Protein 3F62 (pdb70)

Organism: NCBI:txid12643

B-factor: mean 20.6, std 7.2, range [5.12, 72.52]

Radius of gyration: 19.48 Å; Cα contacts (8 Å, |Δi|>4): 624; chains: 2; bounding box: 43×47×54 Å

Structure (mmCIF, N/CA/C/O backbone):
data_3F62
#
_entry.id   3F62
#
_cell.length_a   36.356
_cell.length_b   69.210
_cell.length_c   104.832
_cell.angle_alpha   90.00
_cell.angle_beta   90.00
_cell.angle_gamma   90.00
#
_symmetry.space_group_name_H-M   'P 21 21 21'
#
loop_
_entity.id
_entity.type
_entity.pdbx_description
1 polymer 'Interleukin 18 binding protein'
2 polymer Interleukin-18
3 water water
#
loop_
_atom_site.group_PDB
_atom_site.id
_atom_site.type_symbol
_atom_site.label_atom_id
_atom_site.label_alt_id
_atom_site.label_comp_id
_atom_site.label_asym_id
_atom_site.label_entity_id
_atom_site.label_seq_id
_atom_site.pdbx_PDB_ins_code
_atom_site.Cartn_x
_atom_site.Cartn_y
_atom_site.Cartn_z
_atom_site.occupancy
_atom_site.B_iso_or_equiv
_atom_site.auth_seq_id
_atom_site.auth_comp_id
_atom_site.auth_asym_id
_atom_site.auth_atom_id
_atom_site.pdbx_PDB_model_num
ATOM 1 N N . GLY A 1 1 ? 14.985 28.304 -11.163 1.00 24.60 18 GLY A N 1
ATOM 2 C CA . GLY A 1 1 ? 14.147 29.447 -11.634 1.00 23.23 18 GLY A CA 1
ATOM 3 C C . GLY A 1 1 ? 12.922 28.943 -12.372 1.00 22.73 18 GLY A C 1
ATOM 4 O O . GLY A 1 1 ? 12.193 29.735 -12.966 1.00 22.58 18 GLY A O 1
ATOM 5 N N . ALA A 1 2 ? 12.708 27.625 -12.349 1.00 21.71 19 ALA A N 1
ATOM 6 C CA . ALA A 1 2 ? 11.540 27.021 -12.999 1.00 21.46 19 ALA A CA 1
ATOM 7 C C . ALA A 1 2 ? 10.281 27.461 -12.281 1.00 21.22 19 ALA A C 1
ATOM 8 O O . ALA A 1 2 ? 10.174 27.286 -11.074 1.00 20.52 19 ALA A O 1
ATOM 10 N N . MET A 1 3 ? 9.321 28.013 -13.024 1.00 21.24 20 MET A N 1
ATOM 11 C CA . MET A 1 3 ? 8.102 28.540 -12.410 1.00 21.69 20 MET A CA 1
ATOM 12 C C . MET A 1 3 ? 6.971 27.507 -12.328 1.00 19.98 20 MET A C 1
ATOM 13 O O . MET A 1 3 ? 5.896 27.670 -12.908 1.00 19.64 20 MET A O 1
ATOM 18 N N . VAL A 1 4 ? 7.245 26.440 -11.585 1.00 18.13 21 VAL A N 1
ATOM 19 C CA . VAL A 1 4 ? 6.377 25.264 -11.503 1.00 17.40 21 VAL A CA 1
ATOM 20 C C . VAL A 1 4 ? 6.424 24.816 -10.054 1.00 16.76 21 VAL A C 1
ATOM 21 O O . VAL A 1 4 ? 7.321 25.201 -9.308 1.00 15.61 21 VAL A O 1
ATOM 25 N N . GLU A 1 5 ? 5.449 24.013 -9.660 1.00 16.96 22 GLU A N 1
ATOM 26 C CA . GLU A 1 5 ? 5.417 23.431 -8.335 1.00 17.56 22 GLU A CA 1
ATOM 27 C C . GLU A 1 5 ? 6.594 22.482 -8.139 1.00 17.09 22 GLU A C 1
ATOM 28 O O . GLU A 1 5 ? 7.137 21.949 -9.113 1.00 18.13 22 GLU A O 1
ATOM 34 N N . THR A 1 6 ? 6.968 22.254 -6.883 1.00 16.28 23 THR A N 1
ATOM 35 C CA . THR A 1 6 ? 7.955 21.222 -6.522 1.00 17.34 23 THR A CA 1
ATOM 36 C C . THR A 1 6 ? 7.190 19.999 -6.027 1.00 16.88 23 THR A C 1
ATOM 37 O O . THR A 1 6 ? 6.388 20.096 -5.088 1.00 16.68 23 THR A O 1
ATOM 41 N N . LYS A 1 7 ? 7.437 18.854 -6.656 1.00 15.75 24 LYS A N 1
ATOM 42 C CA . LYS A 1 7 ? 6.911 17.584 -6.169 1.00 16.93 24 LYS A CA 1
ATOM 43 C C . LYS A 1 7 ? 7.874 16.929 -5.185 1.00 16.40 24 LYS A C 1
ATOM 44 O O . LYS A 1 7 ? 9.058 16.765 -5.477 1.00 15.39 24 LYS A O 1
ATOM 50 N N . CYS A 1 8 ? 7.343 16.581 -4.040 1.00 16.09 25 CYS A N 1
ATOM 51 C CA . CYS A 1 8 ? 8.056 15.776 -3.094 1.00 17.49 25 CYS A CA 1
ATOM 52 C C . CYS A 1 8 ? 7.301 14.490 -2.765 1.00 16.70 25 CYS A C 1
ATOM 53 O O . CYS A 1 8 ? 6.142 14.529 -2.620 1.00 15.63 25 CYS A O 1
ATOM 56 N N . PRO A 1 9 ? 7.995 13.367 -2.668 1.00 16.70 26 PRO A N 1
ATOM 57 C CA . PRO A 1 9 ? 9.443 13.323 -2.709 1.00 16.86 26 PRO A CA 1
ATOM 58 C C . PRO A 1 9 ? 10.110 13.251 -4.077 1.00 17.34 26 PRO A C 1
ATOM 59 O O . PRO A 1 9 ? 11.295 13.431 -4.144 1.00 16.69 26 PRO A O 1
ATOM 63 N N . ASN A 1 10 ? 9.355 12.959 -5.120 1.00 17.03 27 ASN A N 1
ATOM 64 C CA . ASN A 1 10 ? 9.908 12.749 -6.431 1.00 17.96 27 ASN A CA 1
ATOM 65 C C . ASN A 1 10 ? 11.033 11.707 -6.424 1.00 18.32 27 ASN A C 1
ATOM 66 O O . ASN A 1 10 ? 12.055 11.945 -6.950 1.00 19.08 27 ASN A O 1
ATOM 71 N N . LEU A 1 11 ? 10.809 10.579 -5.777 1.00 18.01 28 LEU A N 1
ATOM 72 C CA . LEU A 1 11 ? 11.802 9.562 -5.534 1.00 18.15 28 LEU A CA 1
ATOM 73 C C . LEU A 1 11 ? 12.365 9.049 -6.846 1.00 18.89 28 LEU A C 1
ATOM 74 O O . LEU A 1 11 ? 11.635 8.844 -7.761 1.00 17.37 28 LEU A O 1
ATOM 79 N N . ASP A 1 12 ? 13.670 8.916 -6.929 1.00 18.14 29 ASP A N 1
ATOM 80 C CA . ASP A 1 12 ? 14.325 8.500 -8.163 1.00 18.93 29 ASP A CA 1
ATOM 81 C C . ASP A 1 12 ? 15.429 7.525 -7.749 1.00 17.47 29 ASP A C 1
ATOM 82 O O . ASP A 1 12 ? 16.005 7.678 -6.675 1.00 16.09 29 ASP A O 1
ATOM 87 N N . ILE A 1 13 ? 15.711 6.512 -8.560 1.00 15.70 30 ILE A N 1
ATOM 88 C CA . ILE A 1 13 ? 16.888 5.669 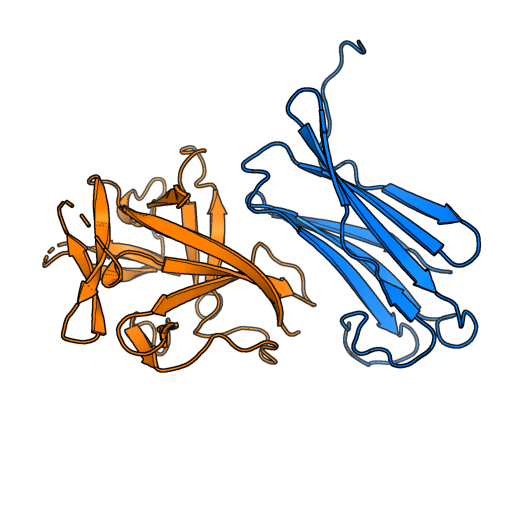-8.299 1.00 15.61 30 ILE A CA 1
ATOM 89 C C . ILE A 1 13 ? 17.739 5.657 -9.553 1.00 15.61 30 ILE A C 1
ATOM 90 O O . ILE A 1 13 ? 17.246 5.317 -10.613 1.00 14.76 30 ILE A O 1
ATOM 95 N N . VAL A 1 14 ? 19.002 6.049 -9.432 1.00 15.20 31 VAL A N 1
ATOM 96 C CA . VAL A 1 14 ? 19.924 6.097 -10.584 1.00 17.18 31 VAL A CA 1
ATOM 97 C C . VAL A 1 14 ? 20.923 4.985 -10.379 1.00 16.92 31 VAL A C 1
ATOM 98 O O . VAL A 1 14 ? 21.291 4.698 -9.261 1.00 17.37 31 VAL A O 1
ATOM 102 N N . THR A 1 15 ? 21.356 4.343 -11.448 1.00 18.56 32 THR A N 1
ATOM 103 C CA . THR A 1 15 ? 22.355 3.286 -11.301 1.00 19.64 32 THR A CA 1
ATOM 104 C C . THR A 1 15 ? 23.720 3.767 -11.780 1.00 20.71 32 THR A C 1
ATOM 105 O O . THR A 1 15 ? 23.818 4.522 -12.758 1.00 20.37 32 THR A O 1
ATOM 109 N N . SER A 1 16 ? 24.776 3.332 -11.097 1.00 20.87 33 SER A N 1
ATOM 110 C CA . SER A 1 16 ? 26.119 3.460 -11.645 1.00 22.06 33 SER A CA 1
ATOM 111 C C . SER A 1 16 ? 26.830 2.132 -11.385 1.00 21.87 33 SER A C 1
ATOM 112 O O . SER A 1 16 ? 26.241 1.223 -10.816 1.00 21.35 33 SER A O 1
ATOM 115 N N . SER A 1 17 ? 28.076 2.004 -11.822 1.00 21.81 34 SER A N 1
ATOM 116 C CA . SER A 1 17 ? 28.787 0.749 -11.661 1.00 21.24 34 SER A CA 1
ATOM 117 C C . SER A 1 17 ? 28.725 0.271 -10.211 1.00 20.99 34 SER A C 1
ATOM 118 O O . SER A 1 17 ? 29.219 0.954 -9.298 1.00 21.20 34 SER A O 1
ATOM 121 N N . GLY A 1 18 ? 28.088 -0.881 -10.012 1.00 19.71 35 GLY A N 1
ATOM 122 C CA . GLY A 1 18 ? 27.968 -1.516 -8.699 1.00 19.90 35 GLY A CA 1
ATOM 123 C C . GLY A 1 18 ? 27.093 -0.803 -7.660 1.00 19.19 35 GLY A C 1
ATOM 124 O O . GLY A 1 18 ? 27.053 -1.235 -6.512 1.00 19.48 35 GLY A O 1
ATOM 125 N N . GLU A 1 19 ? 26.380 0.256 -8.057 1.00 18.28 36 GLU A N 1
ATOM 126 C CA . GLU A 1 19 ? 25.708 1.151 -7.107 1.00 18.40 36 GLU A CA 1
ATOM 127 C C . GLU A 1 19 ? 24.290 1.553 -7.558 1.00 17.24 36 GLU A C 1
ATOM 128 O O . GLU A 1 19 ? 24.032 1.729 -8.762 1.00 17.97 36 GLU A O 1
ATOM 134 N N . PHE A 1 20 ? 23.388 1.674 -6.584 1.00 15.25 37 PHE A N 1
ATOM 135 C CA . PHE A 1 20 ? 22.085 2.322 -6.758 1.00 14.71 37 PHE A CA 1
ATOM 136 C C . PHE A 1 20 ? 22.072 3.618 -5.976 1.00 13.52 37 PHE A C 1
ATOM 137 O O . PHE A 1 20 ? 22.424 3.616 -4.809 1.00 13.54 37 PHE A O 1
ATOM 145 N N . HIS A 1 21 ? 21.696 4.725 -6.622 1.00 13.09 38 HIS A N 1
ATOM 146 C CA . HIS A 1 21 ? 21.661 6.029 -5.957 1.00 13.31 38 HIS A CA 1
ATOM 147 C C . HIS A 1 21 ? 20.208 6.442 -5.797 1.00 13.52 38 HIS A C 1
ATOM 148 O O . HIS A 1 21 ? 19.539 6.716 -6.782 1.00 13.24 38 HIS A O 1
ATOM 155 N N . CYS A 1 22 ? 19.712 6.486 -4.568 1.00 13.89 39 CYS A N 1
ATOM 156 C CA . CYS A 1 22 ? 18.354 6.937 -4.350 1.00 14.15 39 CYS A CA 1
ATOM 157 C C . CYS A 1 22 ? 18.373 8.410 -3.958 1.00 13.87 39 CYS A C 1
ATOM 158 O O . CYS A 1 22 ? 19.246 8.831 -3.203 1.00 13.22 39 CYS A O 1
ATOM 161 N N . SER A 1 23 ? 17.402 9.185 -4.445 1.00 13.24 40 SER A N 1
ATOM 162 C CA . SER A 1 23 ? 17.282 10.584 -4.040 1.00 12.35 40 SER A CA 1
ATOM 163 C C . SER A 1 23 ? 15.808 10.896 -3.872 1.00 12.42 40 SER A C 1
ATOM 164 O O . SER A 1 23 ? 14.984 10.342 -4.580 1.00 12.72 40 SER A O 1
ATOM 167 N N . GLY A 1 24 ? 15.491 11.804 -2.955 1.00 11.10 41 GLY A N 1
ATOM 168 C CA . GLY A 1 24 ? 14.126 12.232 -2.755 1.00 11.20 41 GLY A CA 1
ATOM 169 C C . GLY A 1 24 ? 14.149 13.443 -1.879 1.00 11.21 41 GLY A C 1
ATOM 170 O O . GLY A 1 24 ? 15.129 13.681 -1.167 1.00 12.01 41 GLY A O 1
ATOM 171 N N . CYS A 1 25 ? 13.087 14.236 -1.931 1.00 12.01 42 CYS A N 1
ATOM 172 C CA . CYS A 1 25 ? 13.081 15.469 -1.144 1.00 13.10 42 CYS A CA 1
ATOM 173 C C . CYS A 1 25 ? 11.966 15.507 -0.115 1.00 12.74 42 CYS A C 1
ATOM 174 O O . CYS A 1 25 ? 10.991 14.757 -0.185 1.00 12.43 42 CYS A O 1
ATOM 177 N N . VAL A 1 26 ? 12.160 16.347 0.886 1.00 12.31 43 VAL A N 1
ATOM 178 C CA . VAL A 1 26 ? 11.145 16.566 1.885 1.00 13.68 43 VAL A CA 1
ATOM 179 C C . VAL A 1 26 ? 11.147 18.051 2.230 1.00 13.25 43 VAL A C 1
ATOM 180 O O . VAL A 1 26 ? 12.207 18.665 2.324 1.00 13.45 43 VAL A O 1
ATOM 184 N N . GLU A 1 27 ? 9.966 18.624 2.425 1.00 13.39 44 GLU A N 1
ATOM 185 C CA . GLU A 1 27 ? 9.888 20.031 2.738 1.00 14.21 44 GLU A CA 1
ATOM 186 C C . GLU A 1 27 ? 9.356 20.273 4.132 1.00 13.87 44 GLU A C 1
ATOM 187 O O . GLU A 1 27 ? 9.743 21.237 4.770 1.00 13.70 44 GLU A O 1
ATOM 193 N N . HIS A 1 28 ? 8.466 19.403 4.594 1.00 13.28 45 HIS A N 1
ATOM 194 C CA . HIS A 1 28 ? 7.741 19.653 5.808 1.00 13.71 45 HIS A CA 1
ATOM 195 C C . HIS A 1 28 ? 8.465 18.960 6.953 1.00 13.26 45 HIS A C 1
ATOM 196 O O . HIS A 1 28 ? 8.719 17.762 6.875 1.00 12.37 45 HIS A O 1
ATOM 203 N N . MET A 1 29 ? 8.830 19.731 7.981 1.00 13.33 46 MET A N 1
ATOM 204 C CA . MET A 1 29 ? 9.542 19.212 9.174 1.00 14.69 46 MET A CA 1
ATOM 205 C C . MET A 1 29 ? 10.697 18.290 8.795 1.00 14.40 46 MET A C 1
ATOM 206 O O . MET A 1 29 ? 10.729 17.123 9.216 1.00 13.96 46 MET A O 1
ATOM 211 N N . PRO A 1 30 ? 11.616 18.760 7.974 1.00 14.89 47 PRO A N 1
ATOM 212 C CA . PRO A 1 30 ? 12.635 17.914 7.368 1.00 16.08 47 PRO A CA 1
ATOM 213 C C . PRO A 1 30 ? 13.536 17.220 8.400 1.00 15.30 47 PRO A C 1
ATOM 214 O O . PRO A 1 30 ? 14.078 16.217 8.133 1.00 16.46 47 PRO A O 1
ATOM 218 N N . GLU A 1 31 ? 13.642 17.771 9.586 1.00 15.62 48 GLU A N 1
ATOM 219 C CA . GLU A 1 31 ? 14.436 17.154 10.606 1.00 15.89 48 GLU A CA 1
ATOM 220 C C . GLU A 1 31 ? 13.956 15.779 11.088 1.00 15.71 48 GLU A C 1
ATOM 221 O O . GLU A 1 31 ? 14.736 14.992 11.507 1.00 16.48 48 GLU A O 1
ATOM 227 N N . PHE A 1 32 ? 12.657 15.549 11.001 1.00 14.74 49 PHE A N 1
ATOM 228 C CA . PHE A 1 32 ? 12.031 14.263 11.155 1.00 15.21 49 PHE A CA 1
ATOM 229 C C . PHE A 1 32 ? 11.800 13.539 9.816 1.00 14.30 49 PHE A C 1
ATOM 230 O O . PHE A 1 32 ? 10.720 13.468 9.322 1.00 14.70 49 PHE A O 1
ATOM 238 N N . SER A 1 33 ? 12.849 13.034 9.238 1.00 14.12 50 SER A N 1
ATOM 239 C CA . SER A 1 33 ? 12.803 12.294 7.976 1.00 13.28 50 SER A CA 1
ATOM 240 C C . SER A 1 33 ? 14.056 11.442 7.933 1.00 13.24 50 SER A C 1
ATOM 241 O O . SER A 1 33 ? 15.069 11.765 8.582 1.00 12.67 50 SER A O 1
ATOM 244 N N . TYR A 1 34 ? 13.982 10.348 7.179 1.00 12.27 51 TYR A N 1
ATOM 245 C CA . TYR A 1 34 ? 15.119 9.476 6.971 1.00 12.68 51 TYR A CA 1
ATOM 246 C C . TYR A 1 34 ? 14.886 8.650 5.729 1.00 12.52 51 TYR A C 1
ATOM 247 O O . TYR A 1 34 ? 13.763 8.532 5.250 1.00 13.60 51 TYR A O 1
ATOM 256 N N . MET A 1 35 ? 15.969 8.092 5.213 1.00 12.73 52 MET A N 1
ATOM 257 C CA . MET A 1 35 ? 15.979 7.267 4.016 1.00 12.17 52 MET A CA 1
ATOM 258 C C . MET A 1 35 ? 16.756 6.004 4.360 1.00 13.06 52 MET A C 1
ATOM 259 O O . MET A 1 35 ? 17.779 6.071 5.055 1.00 11.70 52 MET A O 1
ATOM 264 N N . TYR A 1 36 ? 16.292 4.859 3.857 1.00 12.68 53 TYR A N 1
ATOM 265 C CA . TYR A 1 36 ? 17.004 3.600 4.061 1.00 12.58 53 T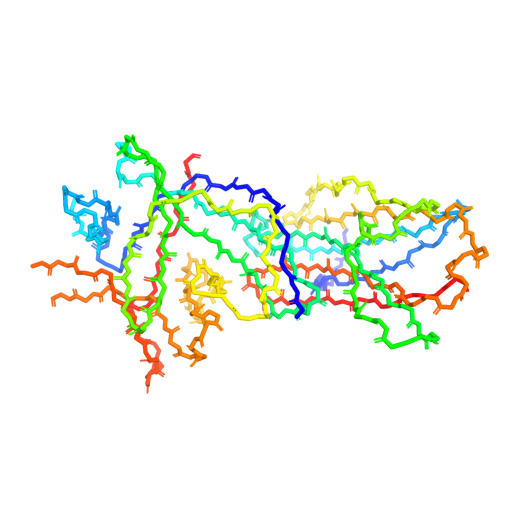YR A CA 1
ATOM 266 C C . TYR A 1 36 ? 16.643 2.648 2.968 1.00 12.15 53 TYR A C 1
ATOM 267 O O . TYR A 1 36 ? 15.645 2.830 2.279 1.00 12.52 53 TYR A O 1
ATOM 276 N N . TRP A 1 37 ? 17.481 1.643 2.793 1.00 11.98 54 TRP A N 1
ATOM 277 C CA . TRP A 1 37 ? 17.224 0.622 1.779 1.00 11.41 54 TRP A CA 1
ATOM 278 C C . TRP A 1 37 ? 16.716 -0.651 2.418 1.00 11.36 54 TRP A C 1
ATOM 279 O O . TRP A 1 37 ? 16.998 -0.914 3.577 1.00 11.63 54 TRP A O 1
ATOM 290 N N . LEU A 1 38 ? 15.965 -1.420 1.632 1.00 11.73 55 LEU A N 1
ATOM 291 C CA . LEU A 1 38 ? 15.446 -2.744 2.008 1.00 11.75 55 LEU A CA 1
ATOM 292 C C . LEU A 1 38 ? 15.720 -3.685 0.852 1.00 12.38 55 LEU A C 1
ATOM 293 O O . LEU A 1 38 ? 15.937 -3.246 -0.289 1.00 12.54 55 LEU A O 1
ATOM 298 N N . ALA A 1 39 ? 15.709 -4.963 1.143 1.00 11.89 56 ALA A N 1
ATOM 299 C CA . ALA A 1 39 ? 15.879 -5.991 0.141 1.00 12.53 56 ALA A CA 1
ATOM 300 C C . ALA A 1 39 ? 15.087 -7.238 0.457 1.00 12.88 56 ALA A C 1
ATOM 301 O O . ALA A 1 39 ? 14.934 -7.604 1.586 1.00 12.61 56 ALA A O 1
ATOM 303 N N . LYS A 1 40 ? 14.586 -7.861 -0.584 1.00 13.17 57 LYS A N 1
ATOM 304 C CA . LYS A 1 40 ? 13.839 -9.086 -0.473 1.00 13.91 57 LYS A CA 1
ATOM 305 C C . LYS A 1 40 ? 14.256 -10.037 -1.560 1.00 14.44 57 LYS A C 1
ATOM 306 O O . LYS A 1 40 ? 14.246 -9.681 -2.691 1.00 14.03 57 LYS A O 1
ATOM 312 N N . ASP A 1 41 ? 14.661 -11.220 -1.148 1.00 15.64 58 ASP A N 1
ATOM 313 C CA . ASP A 1 41 ? 14.841 -12.388 -1.993 1.00 17.45 58 ASP A CA 1
ATOM 314 C C . ASP A 1 41 ? 13.544 -12.840 -2.595 1.00 18.56 58 ASP A C 1
ATOM 315 O O . ASP A 1 41 ? 12.711 -13.375 -1.935 1.00 18.39 58 ASP A O 1
ATOM 320 N N . MET A 1 42 ? 13.384 -12.595 -3.866 1.00 19.96 59 MET A N 1
ATOM 321 C CA . MET A 1 42 ? 12.136 -12.831 -4.510 1.00 21.62 59 MET A CA 1
ATOM 322 C C . MET A 1 42 ? 12.108 -14.253 -4.954 1.00 22.19 59 MET A C 1
ATOM 323 O O . MET A 1 42 ? 11.109 -14.769 -5.329 1.00 22.54 59 MET A O 1
ATOM 328 N N . LYS A 1 43 ? 13.238 -14.887 -4.885 1.00 22.79 60 LYS A N 1
ATOM 329 C CA . LYS A 1 43 ? 13.226 -16.276 -5.069 1.00 23.93 60 LYS A CA 1
ATOM 330 C C . LYS A 1 43 ? 12.996 -17.053 -3.805 1.00 24.71 60 LYS A C 1
ATOM 331 O O . LYS A 1 43 ? 13.002 -18.237 -3.886 1.00 24.94 60 LYS A O 1
ATOM 337 N N . SER A 1 44 ? 12.799 -16.441 -2.628 1.00 25.90 61 SER A N 1
ATOM 338 C CA . SER A 1 44 ? 12.672 -17.365 -1.537 1.00 26.72 61 SER A CA 1
ATOM 339 C C . SER A 1 44 ? 11.547 -16.829 -0.782 1.00 27.10 61 SER A C 1
ATOM 340 O O . SER A 1 44 ? 10.975 -15.864 -1.208 1.00 26.94 61 SER A O 1
ATOM 343 N N . ASP A 1 45 ? 11.184 -17.443 0.315 1.00 27.15 62 ASP A N 1
ATOM 344 C CA . ASP A 1 45 ? 10.182 -16.832 1.139 1.00 26.90 62 ASP A CA 1
ATOM 345 C C . ASP A 1 45 ? 10.715 -16.191 2.411 1.00 26.54 62 ASP A C 1
ATOM 346 O O . ASP A 1 45 ? 10.022 -16.072 3.362 1.00 27.00 62 ASP A O 1
ATOM 351 N N . GLU A 1 46 ? 11.957 -15.770 2.399 1.00 26.02 63 GLU A N 1
ATOM 352 C CA . GLU A 1 46 ? 12.494 -14.978 3.488 1.00 24.48 63 GLU A CA 1
ATOM 353 C C . GLU A 1 46 ? 11.902 -13.584 3.533 1.00 23.24 63 GLU A C 1
ATOM 354 O O . GLU A 1 46 ? 11.552 -13.035 2.521 1.00 23.06 63 GLU A O 1
ATOM 360 N N . ASP A 1 47 ? 11.756 -12.991 4.657 1.00 21.63 64 ASP A N 1
ATOM 361 C CA . ASP A 1 47 ? 11.181 -11.656 4.860 1.00 20.10 64 ASP A CA 1
ATOM 362 C C . ASP A 1 47 ? 12.030 -10.564 4.199 1.00 18.96 64 ASP A C 1
ATOM 363 O O . ASP A 1 47 ? 13.195 -10.786 3.893 1.00 19.16 64 ASP A O 1
ATOM 368 N N . THR A 1 48 ? 11.521 -9.436 4.033 1.00 17.79 65 THR A N 1
ATOM 369 C CA . THR A 1 48 ? 12.289 -8.238 3.696 1.00 16.65 65 THR A CA 1
ATOM 370 C C . THR A 1 48 ? 13.298 -7.932 4.811 1.00 15.87 65 THR A C 1
ATOM 371 O O . THR A 1 48 ? 12.963 -7.987 5.993 1.00 15.51 65 THR A O 1
ATOM 375 N N . LYS A 1 49 ? 14.472 -7.606 4.444 1.00 14.47 66 LYS A N 1
ATOM 376 C CA . LYS A 1 49 ? 15.520 -7.366 5.433 1.00 14.06 66 LYS A CA 1
ATOM 377 C C . LYS A 1 49 ? 16.202 -6.021 5.269 1.00 12.89 66 LYS A C 1
ATOM 378 O O . LYS A 1 49 ? 16.210 -5.426 4.160 1.00 12.82 66 LYS A O 1
ATOM 384 N N . PHE A 1 50 ? 16.742 -5.520 6.370 1.00 12.80 67 PHE A N 1
ATOM 385 C CA . PHE A 1 50 ? 17.642 -4.400 6.348 1.00 12.29 67 PHE A CA 1
ATOM 386 C C . PHE A 1 50 ? 18.957 -4.813 5.744 1.00 12.78 67 PHE A C 1
ATOM 387 O O . PHE A 1 50 ? 19.345 -5.942 5.848 1.00 12.98 67 PHE A O 1
ATOM 395 N N . ILE A 1 51 ? 19.645 -3.876 5.125 1.00 13.12 68 ILE A N 1
ATOM 396 C CA . ILE A 1 51 ? 20.851 -4.168 4.382 1.00 14.27 68 ILE A CA 1
ATOM 397 C C . ILE A 1 51 ? 21.958 -4.864 5.186 1.00 14.73 68 ILE A C 1
ATOM 398 O O . ILE A 1 51 ? 22.638 -5.710 4.681 1.00 14.60 68 ILE A O 1
ATOM 403 N N . GLU A 1 52 ? 22.064 -4.483 6.444 1.00 15.21 69 GLU A N 1
ATOM 404 C CA . GLU A 1 52 ? 23.039 -4.989 7.377 1.00 15.98 69 GLU A CA 1
ATOM 405 C C . GLU A 1 52 ? 22.789 -6.410 7.802 1.00 16.55 69 GLU A C 1
ATOM 406 O O . GLU A 1 52 ? 23.571 -7.010 8.456 1.00 16.42 69 GLU A O 1
ATOM 412 N N . HIS A 1 53 ? 21.678 -6.947 7.387 1.00 16.74 70 HIS A N 1
ATOM 413 C CA . HIS A 1 53 ? 21.336 -8.322 7.735 1.00 17.08 70 HIS A CA 1
ATOM 414 C C . HIS A 1 53 ? 21.350 -9.245 6.510 1.00 17.27 70 HIS A C 1
ATOM 415 O O . HIS A 1 53 ? 20.808 -10.341 6.553 1.00 17.53 70 HIS A O 1
ATOM 422 N N . LEU A 1 54 ? 22.025 -8.805 5.446 1.00 16.25 71 LEU A N 1
ATOM 423 C CA . LEU A 1 54 ? 22.166 -9.565 4.204 1.00 16.69 71 LEU A CA 1
ATOM 424 C C . LEU A 1 54 ? 23.498 -10.293 4.093 1.00 16.88 71 LEU A C 1
ATOM 425 O O . LEU A 1 54 ? 23.703 -11.076 3.176 1.00 17.73 71 LEU A O 1
ATOM 430 N N . GLY A 1 55 ? 24.400 -10.061 5.041 1.00 16.91 72 GLY A N 1
ATOM 431 C CA . GLY A 1 55 ? 25.731 -10.651 4.955 1.00 17.22 72 GLY A CA 1
ATOM 432 C C . GLY 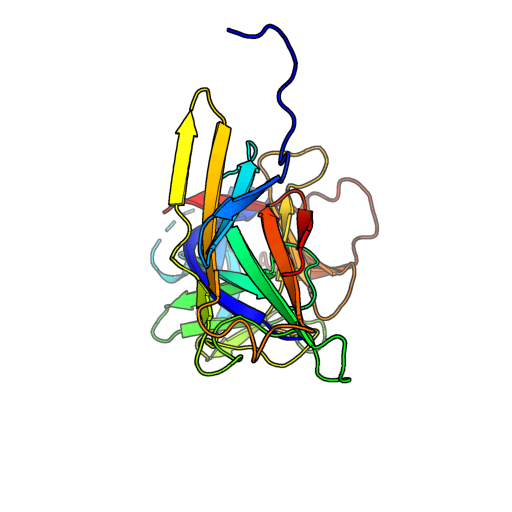A 1 55 ? 26.601 -9.930 3.937 1.00 17.18 72 GLY A C 1
ATOM 433 O O . GLY A 1 55 ? 26.352 -8.773 3.586 1.00 16.42 72 GLY A O 1
ATOM 434 N N . ASP A 1 56 ? 27.629 -10.621 3.453 1.00 16.72 73 ASP A N 1
ATOM 435 C CA . ASP A 1 56 ? 28.630 -9.985 2.611 1.00 17.23 73 ASP A CA 1
ATOM 436 C C . ASP A 1 56 ? 28.090 -9.628 1.232 1.00 16.23 73 ASP A C 1
ATOM 437 O O . ASP A 1 56 ? 27.101 -10.205 0.771 1.00 15.73 73 ASP A O 1
ATOM 442 N N . GLY A 1 57 ? 28.738 -8.652 0.609 1.00 15.98 74 GLY A N 1
ATOM 443 C CA . GLY A 1 57 ? 28.593 -8.380 -0.807 1.00 15.50 74 GLY A CA 1
ATOM 444 C C . GLY A 1 57 ? 27.705 -7.186 -1.070 1.00 16.02 74 GLY A C 1
ATOM 445 O O . GLY A 1 57 ? 27.419 -6.868 -2.216 1.00 15.63 74 GLY A O 1
ATOM 446 N N . ILE A 1 58 ? 27.260 -6.539 0.005 1.00 15.52 75 ILE A N 1
ATOM 447 C CA . ILE A 1 58 ? 26.334 -5.419 -0.099 1.00 14.93 75 ILE A CA 1
ATOM 448 C C . ILE A 1 58 ? 26.455 -4.463 1.091 1.00 15.39 75 ILE A C 1
ATOM 449 O O . ILE A 1 58 ? 26.718 -4.878 2.225 1.00 14.33 75 ILE A O 1
ATOM 454 N N . ASN A 1 59 ? 26.292 -3.172 0.827 1.00 15.34 76 ASN A N 1
ATOM 455 C CA . ASN A 1 59 ? 26.233 -2.210 1.928 1.00 15.78 76 ASN A CA 1
ATOM 456 C C . ASN A 1 59 ? 25.650 -0.888 1.494 1.00 15.03 76 ASN A C 1
ATOM 457 O O . ASN A 1 59 ? 25.754 -0.498 0.326 1.00 14.08 76 ASN A O 1
ATOM 462 N N . GLU A 1 60 ? 25.038 -0.199 2.447 1.00 14.42 77 GLU A N 1
ATOM 463 C CA . GLU A 1 60 ? 24.480 1.101 2.158 1.00 14.94 77 GLU A CA 1
ATOM 464 C C . GLU A 1 60 ? 25.315 2.144 2.884 1.00 14.53 77 GLU A C 1
ATOM 465 O O . GLU A 1 60 ? 25.776 1.912 4.010 1.00 13.94 77 GLU A O 1
ATOM 471 N N . ASP A 1 61 ? 25.536 3.270 2.213 1.00 13.96 78 ASP A N 1
ATOM 472 C CA . ASP A 1 61 ? 26.266 4.380 2.806 1.00 13.81 78 ASP A CA 1
ATOM 473 C C . ASP A 1 61 ? 25.314 5.213 3.659 1.00 12.64 78 ASP A C 1
ATOM 474 O O . ASP A 1 61 ? 24.087 5.068 3.555 1.00 12.32 78 ASP A O 1
ATOM 479 N N . GLU A 1 62 ? 25.871 6.042 4.535 1.00 11.31 79 GLU A N 1
ATOM 480 C CA . GLU A 1 62 ? 25.056 6.967 5.306 1.00 12.15 79 GLU A CA 1
ATOM 481 C C . GLU A 1 62 ? 24.318 7.922 4.362 1.00 11.59 79 GLU A C 1
ATOM 482 O O . GLU A 1 62 ? 24.821 8.277 3.307 1.00 10.39 79 GLU A O 1
ATOM 488 N N . THR A 1 63 ? 23.085 8.274 4.717 1.00 11.72 80 THR A N 1
ATOM 489 C CA . THR A 1 63 ? 22.303 9.235 3.925 1.00 10.83 80 THR A CA 1
ATOM 490 C C . THR A 1 63 ? 23.043 10.559 3.879 1.00 10.84 80 THR A C 1
ATOM 491 O O . THR A 1 63 ? 23.680 10.951 4.858 1.00 10.12 80 THR A O 1
ATOM 495 N N . VAL A 1 64 ? 22.943 11.248 2.746 1.00 11.40 81 VAL A N 1
ATOM 496 C CA . VAL A 1 64 ? 23.451 12.600 2.648 1.00 11.33 81 VAL A CA 1
ATOM 497 C C . VAL A 1 64 ? 22.266 13.569 2.592 1.00 11.83 81 VAL A C 1
ATOM 498 O O . VAL A 1 64 ? 21.372 13.415 1.758 1.00 11.74 81 VAL A O 1
ATOM 502 N N . ARG A 1 65 ? 22.295 14.554 3.489 1.00 11.37 82 ARG A N 1
ATOM 503 C CA . ARG A 1 65 ? 21.244 15.552 3.666 1.00 11.26 82 ARG A CA 1
ATOM 504 C C . ARG A 1 65 ? 21.717 16.922 3.199 1.00 10.70 82 ARG A C 1
ATOM 505 O O . ARG A 1 65 ? 22.737 17.455 3.666 1.00 8.72 82 ARG A O 1
ATOM 513 N N . THR A 1 66 ? 20.991 17.478 2.243 1.00 11.17 83 THR A N 1
ATOM 514 C CA . THR A 1 66 ? 21.281 18.815 1.723 1.00 12.86 83 THR A CA 1
ATOM 515 C C . THR A 1 66 ? 19.987 19.620 1.715 1.00 13.48 83 THR A C 1
ATOM 516 O O . THR A 1 66 ? 18.895 19.042 1.723 1.00 13.03 83 THR A O 1
ATOM 520 N N . THR A 1 67 ? 20.107 20.926 1.749 1.00 14.09 84 THR A N 1
ATOM 521 C CA . THR A 1 67 ? 18.978 21.798 1.643 1.00 15.42 84 THR A CA 1
ATOM 522 C C . THR A 1 67 ? 19.175 22.872 0.629 1.00 15.29 84 THR A C 1
ATOM 523 O O . THR A 1 67 ? 20.207 23.411 0.557 1.00 15.34 84 THR A O 1
ATOM 527 N N . ASP A 1 68 ? 18.146 23.172 -0.137 1.00 14.72 85 ASP A N 1
ATOM 528 C CA . ASP A 1 68 ? 18.138 24.311 -1.041 1.00 15.66 85 ASP A CA 1
ATOM 529 C C . ASP A 1 68 ? 16.762 24.863 -1.326 1.00 15.09 85 ASP A C 1
ATOM 530 O O . ASP A 1 68 ? 15.834 24.145 -1.522 1.00 14.69 85 ASP A O 1
ATOM 535 N N . GLY A 1 69 ? 16.658 26.174 -1.331 1.00 15.87 86 GLY A N 1
ATOM 536 C CA . GLY A 1 69 ? 15.424 26.831 -1.668 1.00 15.62 86 GLY A CA 1
ATOM 537 C C . GLY A 1 69 ? 14.291 26.356 -0.801 1.00 15.50 86 GLY A C 1
ATOM 538 O O . GLY A 1 69 ? 13.204 26.267 -1.226 1.00 15.36 86 GLY A O 1
ATOM 539 N N . GLY A 1 70 ? 14.603 26.023 0.421 1.00 15.28 87 GLY A N 1
ATOM 540 C CA . GLY A 1 70 ? 13.616 25.595 1.418 1.00 15.44 87 GLY A CA 1
ATOM 541 C C . GLY A 1 70 ? 13.222 24.115 1.394 1.00 14.83 87 GLY A C 1
ATOM 542 O O . GLY A 1 70 ? 12.308 23.717 2.102 1.00 15.55 87 GLY A O 1
ATOM 543 N N . ILE A 1 71 ? 13.900 23.325 0.566 1.00 13.85 88 ILE A N 1
ATOM 544 C CA . ILE A 1 71 ? 13.615 21.906 0.335 1.00 13.63 88 ILE A CA 1
ATOM 545 C C . ILE A 1 71 ? 14.842 21.112 0.748 1.00 13.49 88 ILE A C 1
ATOM 546 O O . ILE A 1 71 ? 15.958 21.433 0.309 1.00 14.00 88 ILE A O 1
ATOM 551 N N . THR A 1 72 ? 14.647 20.076 1.566 1.00 12.24 89 THR A N 1
ATOM 552 C CA . THR A 1 72 ? 15.724 19.164 1.909 1.00 12.26 89 THR A CA 1
ATOM 553 C C . THR A 1 72 ? 15.742 17.991 0.953 1.00 12.45 89 THR A C 1
ATOM 554 O O . THR A 1 72 ? 14.691 17.389 0.692 1.00 13.44 89 THR A O 1
ATOM 558 N N . THR A 1 73 ? 16.924 17.622 0.464 1.00 12.94 90 THR A N 1
ATOM 559 C CA . THR A 1 73 ? 17.048 16.393 -0.398 1.00 11.62 90 THR A CA 1
ATOM 560 C C . THR A 1 73 ? 17.816 15.387 0.405 1.00 11.49 90 THR A C 1
ATOM 561 O O . THR A 1 73 ? 18.789 15.740 1.071 1.00 11.46 90 THR A O 1
ATOM 565 N N . LEU A 1 74 ? 17.345 14.147 0.387 1.00 11.14 91 LEU A N 1
ATOM 566 C CA . LEU A 1 74 ? 18.078 13.017 0.935 1.00 11.28 91 LEU A CA 1
ATOM 567 C C . LEU A 1 74 ? 18.564 12.106 -0.186 1.00 10.69 91 LEU A C 1
ATOM 568 O O . LEU A 1 74 ? 17.811 11.809 -1.138 1.00 10.29 91 LEU A O 1
ATOM 573 N N . ARG A 1 75 ? 19.837 11.693 -0.099 1.00 9.24 92 ARG A N 1
ATOM 574 C CA . ARG A 1 75 ? 20.396 10.767 -1.066 1.00 10.06 92 ARG A CA 1
ATOM 575 C C . ARG A 1 75 ? 21.111 9.624 -0.353 1.00 10.39 92 ARG A C 1
ATOM 576 O O . ARG A 1 75 ? 21.791 9.828 0.644 1.00 10.69 92 ARG A O 1
ATOM 584 N N . LYS A 1 76 ? 20.968 8.424 -0.877 1.00 9.99 93 LYS A N 1
ATOM 585 C CA . LYS A 1 76 ? 21.524 7.285 -0.185 1.00 10.39 93 LYS A CA 1
ATOM 586 C C . LYS A 1 76 ? 21.952 6.250 -1.208 1.00 10.44 93 LYS A C 1
ATOM 587 O O . LYS A 1 76 ? 21.151 5.797 -2.053 1.00 9.64 93 LYS A O 1
ATOM 593 N N . VAL A 1 77 ? 23.223 5.883 -1.102 1.00 10.16 94 VAL A N 1
ATOM 594 C CA . VAL A 1 77 ? 23.854 4.978 -2.057 1.00 10.75 94 VAL A CA 1
ATOM 595 C C . VAL A 1 77 ? 23.826 3.556 -1.523 1.00 10.60 94 VAL A C 1
ATOM 596 O O . VAL A 1 77 ? 24.176 3.310 -0.387 1.00 10.23 94 VAL A O 1
ATOM 600 N N . LEU A 1 78 ? 23.370 2.624 -2.343 1.00 10.99 95 LEU A N 1
ATOM 601 C CA . LEU A 1 78 ? 23.469 1.220 -1.987 1.00 10.77 95 LEU A CA 1
ATOM 602 C C . LEU A 1 78 ? 24.500 0.592 -2.913 1.00 11.08 95 LEU A C 1
ATOM 603 O O . LEU A 1 78 ? 24.349 0.677 -4.137 1.00 11.66 95 LEU A O 1
ATOM 608 N N . HIS A 1 79 ? 25.546 -0.001 -2.339 1.00 11.28 96 HIS A N 1
ATOM 609 C CA . HIS A 1 79 ? 26.590 -0.693 -3.108 1.00 12.46 96 HIS A CA 1
ATOM 610 C C . HIS A 1 79 ? 26.307 -2.189 -3.153 1.00 12.58 96 HIS A C 1
ATOM 611 O O . HIS A 1 79 ? 26.295 -2.831 -2.115 1.00 13.00 96 HIS A O 1
ATOM 618 N N . VAL A 1 80 ? 26.084 -2.740 -4.338 1.00 14.02 97 VAL A N 1
ATOM 619 C CA . VAL A 1 80 ? 25.925 -4.188 -4.491 1.00 15.22 97 VAL A CA 1
ATOM 620 C C . VAL A 1 80 ? 27.156 -4.691 -5.232 1.00 16.44 97 VAL A C 1
ATOM 621 O O . VAL A 1 80 ? 27.307 -4.525 -6.455 1.00 16.21 97 VAL A O 1
ATOM 625 N N . THR A 1 81 ? 28.055 -5.298 -4.466 1.00 17.79 98 THR A N 1
ATOM 626 C CA . THR A 1 81 ? 29.323 -5.694 -5.007 1.00 18.83 98 THR A CA 1
ATOM 627 C C . THR A 1 81 ? 29.286 -7.156 -5.444 1.00 19.71 98 THR A C 1
ATOM 628 O O . THR A 1 81 ? 30.008 -7.529 -6.369 1.00 19.45 98 THR A O 1
ATOM 632 N N . ASP A 1 82 ? 28.436 -7.968 -4.802 1.00 20.47 99 ASP A N 1
ATOM 633 C CA . ASP A 1 82 ? 28.225 -9.364 -5.227 1.00 21.25 99 ASP A CA 1
ATOM 634 C C . ASP A 1 82 ? 26.900 -9.469 -5.959 1.00 21.38 99 ASP A C 1
ATOM 635 O O . ASP A 1 82 ? 25.876 -9.805 -5.369 1.00 20.74 99 ASP A O 1
ATOM 640 N N . THR A 1 83 ? 26.909 -9.162 -7.237 1.00 21.38 100 THR A N 1
ATOM 641 C CA . THR A 1 83 ? 25.715 -9.122 -8.031 1.00 22.07 100 THR A CA 1
ATOM 642 C C . THR A 1 83 ? 25.168 -10.495 -8.335 1.00 22.14 100 THR A C 1
ATOM 643 O O . THR A 1 83 ? 24.005 -10.673 -8.522 1.00 22.77 100 THR A O 1
ATOM 647 N N . ASN A 1 84 ? 26.024 -11.482 -8.359 1.00 22.12 101 ASN A N 1
ATOM 648 C CA . ASN A 1 84 ? 25.545 -12.830 -8.299 1.00 21.78 101 ASN A CA 1
ATOM 649 C C . ASN A 1 84 ? 24.662 -13.220 -7.111 1.00 21.30 101 ASN A C 1
ATOM 650 O O . ASN A 1 84 ? 23.599 -13.730 -7.290 1.00 21.99 101 ASN A O 1
ATOM 655 N N . LYS A 1 85 ? 25.106 -12.937 -5.909 1.00 20.13 102 LYS A N 1
ATOM 656 C 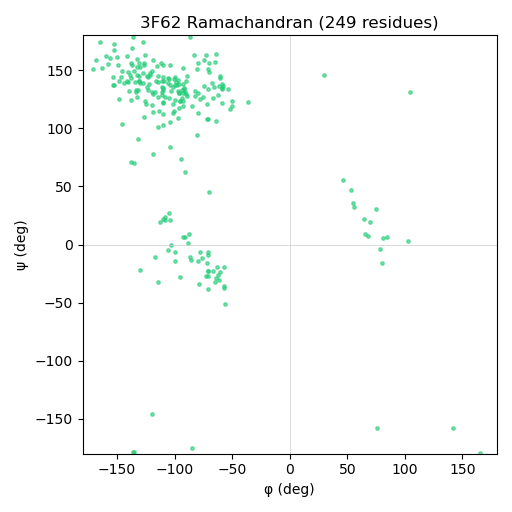CA . LYS A 1 85 ? 24.348 -13.255 -4.714 1.00 19.40 102 LYS A CA 1
ATOM 657 C C . LYS A 1 85 ? 22.948 -12.618 -4.715 1.00 18.54 102 LYS A C 1
ATOM 658 O O . LYS A 1 85 ? 22.000 -13.214 -4.340 1.00 17.91 102 LYS A O 1
ATOM 664 N N . PHE A 1 86 ? 22.853 -11.416 -5.230 1.00 17.48 103 PHE A N 1
ATOM 665 C CA . PHE A 1 86 ? 21.647 -10.606 -5.133 1.00 17.14 103 PHE A CA 1
ATOM 666 C C . PHE A 1 86 ? 20.886 -10.471 -6.462 1.00 17.01 103 PHE A C 1
ATOM 667 O O . PHE A 1 86 ? 20.075 -9.568 -6.639 1.00 16.35 103 PHE A O 1
ATOM 675 N N . ALA A 1 87 ? 21.134 -11.401 -7.393 1.00 17.57 104 ALA A N 1
ATOM 676 C CA . ALA A 1 87 ? 20.537 -11.351 -8.728 1.00 17.65 104 ALA A CA 1
ATOM 677 C C . ALA A 1 87 ? 19.005 -11.424 -8.669 1.00 17.92 104 ALA A C 1
ATOM 678 O O . ALA A 1 87 ? 18.302 -10.846 -9.500 1.00 18.33 104 ALA A O 1
ATOM 680 N N . HIS A 1 88 ? 18.493 -12.112 -7.665 1.00 17.62 105 HIS A N 1
ATOM 681 C CA . HIS A 1 88 ? 17.059 -12.338 -7.554 1.00 17.58 105 HIS A CA 1
ATOM 682 C C . HIS A 1 88 ? 16.454 -11.550 -6.400 1.00 16.98 105 HIS A C 1
ATOM 683 O O . HIS A 1 88 ? 15.388 -11.883 -5.902 1.00 16.12 105 HIS A O 1
ATOM 690 N N . TYR A 1 89 ? 17.143 -10.496 -5.982 1.00 16.02 106 TYR A N 1
ATOM 691 C CA . TYR A 1 89 ? 16.653 -9.649 -4.919 1.00 16.63 106 TYR A CA 1
ATOM 692 C C . TYR A 1 89 ? 15.921 -8.425 -5.459 1.00 16.14 106 TYR A C 1
ATOM 693 O O . TYR A 1 89 ? 16.358 -7.820 -6.432 1.00 16.50 106 TYR A O 1
ATOM 702 N N . ARG A 1 90 ? 14.805 -8.075 -4.837 1.00 15.70 107 ARG A N 1
ATOM 703 C CA . ARG A 1 90 ? 14.184 -6.766 -5.084 1.00 15.54 107 ARG A CA 1
ATOM 704 C C . ARG A 1 90 ? 14.666 -5.787 -4.006 1.00 15.31 107 ARG A C 1
ATOM 705 O O . ARG A 1 90 ? 14.503 -6.045 -2.809 1.00 14.19 107 ARG A O 1
ATOM 713 N N . PHE A 1 91 ? 15.251 -4.675 -4.453 1.00 14.69 108 PHE A N 1
ATOM 714 C CA . PHE A 1 91 ? 15.679 -3.613 -3.567 1.00 15.64 108 PHE A CA 1
ATOM 715 C C . PHE A 1 91 ? 14.677 -2.471 -3.564 1.00 15.83 108 PHE A C 1
ATOM 716 O O . PHE A 1 91 ? 14.116 -2.115 -4.601 1.00 15.33 108 PHE A O 1
ATOM 724 N N . THR A 1 92 ? 14.480 -1.890 -2.386 1.00 15.70 109 THR A N 1
ATOM 725 C CA . THR A 1 92 ? 13.490 -0.822 -2.212 1.00 16.41 109 THR A CA 1
ATOM 726 C C . THR A 1 92 ? 14.138 0.327 -1.440 1.00 16.13 109 THR A C 1
ATOM 727 O O . THR A 1 92 ? 14.731 0.099 -0.401 1.00 16.21 109 THR A O 1
ATOM 731 N N . CYS A 1 93 ? 14.060 1.538 -1.984 1.00 17.32 110 CYS A N 1
ATOM 732 C CA . CYS A 1 93 ? 14.485 2.725 -1.252 1.00 16.91 110 CYS A CA 1
ATOM 733 C C . CYS A 1 93 ? 13.271 3.308 -0.575 1.00 16.03 110 CYS A C 1
ATOM 734 O O . CYS A 1 93 ? 12.216 3.466 -1.185 1.00 15.75 110 CYS A O 1
ATOM 737 N N . VAL A 1 94 ? 13.424 3.636 0.701 1.00 15.90 111 VAL A N 1
ATOM 738 C CA . VAL A 1 94 ? 12.327 4.128 1.493 1.00 14.47 111 VAL A CA 1
ATOM 739 C C . VAL A 1 94 ? 12.678 5.521 1.994 1.00 14.77 111 VAL A C 1
ATOM 740 O O . VAL A 1 94 ? 13.763 5.721 2.518 1.00 14.42 111 VAL A O 1
ATOM 744 N N . LEU A 1 95 ? 11.769 6.475 1.838 1.00 13.25 112 LEU A N 1
ATOM 745 C CA . LEU A 1 95 ? 11.930 7.766 2.480 1.00 14.32 112 LEU A CA 1
ATOM 746 C C . LEU A 1 95 ? 10.751 7.998 3.419 1.00 14.64 112 LEU A C 1
ATOM 747 O O . LEU A 1 95 ? 9.583 7.987 3.002 1.00 15.17 112 LEU A O 1
ATOM 752 N N . THR A 1 96 ? 11.055 8.173 4.693 1.00 14.27 113 THR A N 1
ATOM 753 C CA . THR A 1 96 ? 10.019 8.312 5.718 1.00 15.56 113 THR A CA 1
ATOM 754 C C . THR A 1 96 ? 9.996 9.739 6.239 1.00 14.97 113 THR A C 1
ATOM 755 O O . THR A 1 96 ? 11.043 10.300 6.523 1.00 14.67 113 THR A O 1
ATOM 759 N N . THR A 1 97 ? 8.798 10.316 6.335 1.00 15.08 114 THR A N 1
ATOM 760 C CA . THR A 1 97 ? 8.624 11.659 6.832 1.00 14.89 114 THR A CA 1
ATOM 761 C C . THR A 1 97 ? 7.430 11.674 7.816 1.00 15.43 114 THR A C 1
ATOM 762 O O . THR A 1 97 ? 6.794 10.640 8.056 1.00 15.33 114 THR A O 1
ATOM 766 N N . LEU A 1 98 ? 7.124 12.856 8.347 1.00 14.86 115 LEU A N 1
ATOM 767 C CA . LEU A 1 98 ? 5.916 13.053 9.143 1.00 16.66 115 LEU A CA 1
ATOM 768 C C . LEU A 1 98 ? 4.610 13.021 8.348 1.00 17.22 115 LEU A C 1
ATOM 769 O O . LEU A 1 98 ? 3.541 12.996 8.949 1.00 18.66 115 LEU A O 1
ATOM 774 N N . ASP A 1 99 ? 4.690 13.004 7.024 1.00 17.39 116 ASP A N 1
ATOM 775 C CA . ASP A 1 99 ? 3.484 12.976 6.196 1.00 19.42 116 ASP A CA 1
ATOM 776 C C . ASP A 1 99 ? 3.233 11.564 5.735 1.00 18.80 116 ASP A C 1
ATOM 777 O O . ASP A 1 99 ? 2.146 11.257 5.261 1.00 19.47 116 ASP A O 1
ATOM 782 N N . GLY 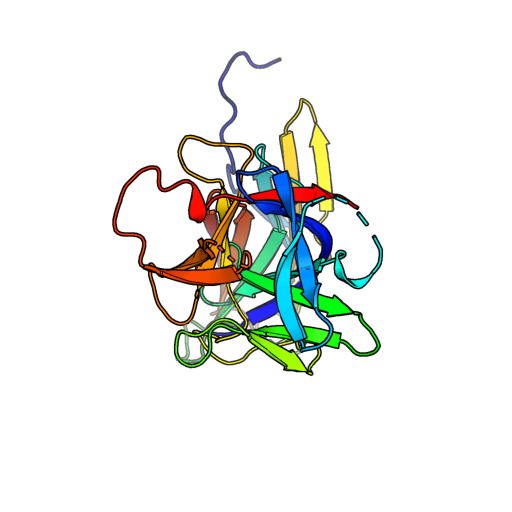A 1 100 ? 4.229 10.703 5.891 1.00 19.06 117 GLY A N 1
ATOM 783 C CA . GLY A 1 100 ? 4.084 9.301 5.507 1.00 19.45 117 GLY A CA 1
ATOM 784 C C . GLY A 1 100 ? 5.329 8.712 4.880 1.00 19.54 117 GLY A C 1
ATOM 785 O O . GLY A 1 100 ? 6.444 9.216 5.059 1.00 19.35 117 GLY A O 1
ATOM 786 N N . VAL A 1 101 ? 5.145 7.644 4.118 1.00 18.26 118 VAL A N 1
ATOM 787 C CA . VAL A 1 101 ? 6.294 6.935 3.579 1.00 17.96 118 VAL A CA 1
ATOM 788 C C . VAL A 1 101 ? 6.169 6.856 2.065 1.00 17.11 118 VAL A C 1
ATOM 789 O O . VAL A 1 101 ? 5.049 6.800 1.514 1.00 16.19 118 VAL A O 1
ATOM 793 N N . SER A 1 102 ? 7.314 6.940 1.404 1.00 15.96 119 SER A N 1
ATOM 794 C CA . SER A 1 102 ? 7.417 6.734 -0.033 1.00 16.62 119 SER A CA 1
ATOM 795 C C . SER A 1 102 ? 8.484 5.704 -0.307 1.00 15.85 119 SER A C 1
ATOM 796 O O . SER A 1 102 ? 9.530 5.714 0.310 1.00 15.96 119 SER A O 1
ATOM 799 N N . LYS A 1 103 ? 8.215 4.825 -1.249 1.00 16.99 120 LYS A N 1
ATOM 800 C CA . LYS A 1 103 ? 9.119 3.717 -1.555 1.00 18.51 120 LYS A CA 1
ATOM 801 C C . LYS A 1 103 ? 9.249 3.614 -3.053 1.00 17.46 120 LYS A C 1
ATOM 802 O O . LYS A 1 103 ? 8.288 3.905 -3.772 1.00 16.72 120 LYS A O 1
ATOM 808 N N . LYS A 1 104 ? 10.414 3.157 -3.522 1.00 16.78 121 LYS A N 1
ATOM 809 C CA . LYS A 1 104 ? 10.649 2.899 -4.934 1.00 16.62 121 LYS A CA 1
ATOM 810 C C . LYS A 1 104 ? 11.455 1.604 -5.040 1.00 16.54 121 LYS A C 1
ATOM 811 O O . LYS A 1 104 ? 12.471 1.462 -4.362 1.00 16.36 121 LYS A O 1
ATOM 817 N N . ASN A 1 105 ? 11.031 0.692 -5.923 1.00 15.98 122 ASN A N 1
ATOM 818 C CA . ASN A 1 105 ? 11.728 -0.584 -6.126 1.00 16.26 122 ASN A CA 1
ATOM 819 C C . ASN A 1 105 ? 12.749 -0.506 -7.248 1.00 15.98 122 ASN A C 1
ATOM 820 O O . ASN A 1 105 ? 12.585 0.260 -8.198 1.00 15.30 122 ASN A O 1
ATOM 825 N N . ILE A 1 106 ? 13.786 -1.334 -7.146 1.00 16.11 123 ILE A N 1
ATOM 826 C CA . ILE A 1 106 ? 14.676 -1.573 -8.267 1.00 15.79 123 ILE A CA 1
ATOM 827 C C . ILE A 1 106 ? 15.247 -2.990 -8.219 1.00 16.49 123 ILE A C 1
ATOM 828 O O . ILE A 1 106 ? 15.312 -3.616 -7.149 1.00 15.93 123 ILE A O 1
ATOM 833 N N . TRP A 1 107 ? 15.628 -3.501 -9.387 1.00 16.47 124 TRP A N 1
ATOM 834 C CA . TRP A 1 107 ? 16.270 -4.811 -9.488 1.00 17.68 124 TRP A CA 1
ATOM 835 C C . TRP A 1 107 ? 17.583 -4.667 -10.260 1.00 18.15 124 TRP A C 1
ATOM 836 O O . TRP A 1 107 ? 17.721 -3.743 -11.074 1.00 17.45 124 TRP A O 1
ATOM 847 N N . LEU A 1 108 ? 18.526 -5.591 -10.054 1.00 18.50 125 LEU A N 1
ATOM 848 C CA . LEU A 1 108 ? 19.817 -5.536 -10.781 1.00 19.57 125 LEU A CA 1
ATOM 849 C C . LEU A 1 108 ? 19.711 -5.635 -12.314 1.00 20.48 125 LEU A C 1
ATOM 850 O O . LEU A 1 108 ? 18.907 -6.412 -12.828 1.00 21.52 125 LEU A O 1
ATOM 855 N N . GLY B 2 1 ? 7.197 -6.470 9.945 1.00 24.83 0 GLY B N 1
ATOM 856 C CA . GLY B 2 1 ? 8.500 -7.183 9.998 1.00 23.22 0 GLY B CA 1
ATOM 857 C C . GLY B 2 1 ? 9.239 -6.851 11.276 1.00 23.61 0 GLY B C 1
ATOM 858 O O . GLY B 2 1 ? 8.912 -7.390 12.345 1.00 24.04 0 GLY B O 1
ATOM 859 N N . TYR B 2 2 ? 10.230 -5.960 11.178 1.00 21.84 1 TYR B N 1
ATOM 860 C CA . TYR B 2 2 ? 11.036 -5.583 12.338 1.00 21.54 1 TYR B CA 1
ATOM 861 C C . TYR B 2 2 ? 11.604 -4.152 12.194 1.00 19.96 1 TYR B C 1
ATOM 862 O O . TYR B 2 2 ? 11.531 -3.562 11.103 1.00 18.13 1 TYR B O 1
ATOM 871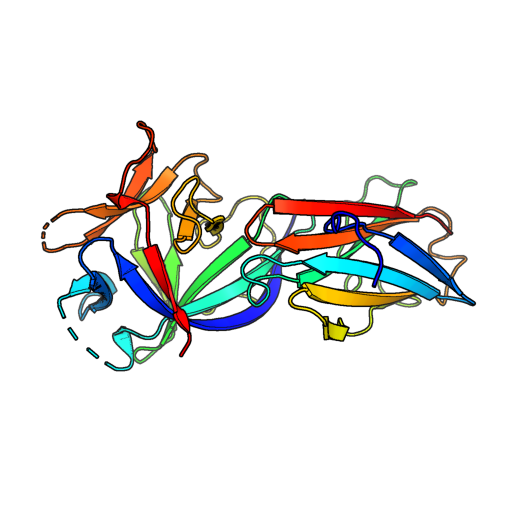 N N . PHE B 2 3 ? 12.129 -3.606 13.289 1.00 18.47 2 PHE B N 1
ATOM 872 C CA . PHE B 2 3 ? 12.508 -2.192 13.373 1.00 18.22 2 PHE B CA 1
ATOM 873 C C . PHE B 2 3 ? 13.978 -2.078 13.695 1.00 18.22 2 PHE B C 1
ATOM 874 O O . PHE B 2 3 ? 14.511 -2.903 14.422 1.00 17.85 2 PHE B O 1
ATOM 882 N N . GLY B 2 4 ? 14.627 -1.034 13.191 1.00 16.90 3 GLY B N 1
ATOM 883 C CA . GLY B 2 4 ? 16.022 -0.819 13.501 1.00 16.37 3 GLY B CA 1
ATOM 884 C C . GLY B 2 4 ? 16.253 0.619 13.875 1.00 16.10 3 GLY B C 1
ATOM 885 O O . GLY B 2 4 ? 15.829 1.514 13.170 1.00 14.82 3 GLY B O 1
ATOM 886 N N . LYS B 2 5 ? 16.966 0.830 14.969 1.00 16.62 4 LYS B N 1
ATOM 887 C CA . LYS B 2 5 ? 17.134 2.166 15.536 1.00 17.11 4 LYS B CA 1
ATOM 888 C C . LYS B 2 5 ? 18.031 3.015 14.652 1.00 17.55 4 LYS B C 1
ATOM 889 O O . LYS B 2 5 ? 19.097 2.567 14.237 1.00 17.22 4 LYS B O 1
ATOM 895 N N . LEU B 2 6 ? 17.601 4.249 14.400 1.00 17.33 5 LEU B N 1
ATOM 896 C CA . LEU B 2 6 ? 18.413 5.226 13.689 1.00 18.51 5 LEU B CA 1
ATOM 897 C C . LEU B 2 6 ? 18.552 6.340 14.718 1.00 19.17 5 LEU B C 1
ATOM 898 O O . LEU B 2 6 ? 18.584 6.065 15.918 1.00 20.33 5 LEU B O 1
ATOM 903 N N . GLU B 2 7 ? 18.602 7.590 14.265 1.00 19.69 6 GLU B N 1
ATOM 904 C CA . GLU B 2 7 ? 19.052 8.720 15.075 1.00 20.64 6 GLU B CA 1
ATOM 905 C C . GLU B 2 7 ? 18.031 9.124 16.140 1.00 19.95 6 GLU B C 1
ATOM 906 O O . GLU B 2 7 ? 16.850 8.758 16.080 1.00 19.63 6 GLU B O 1
ATOM 912 N N . SER B 2 8 ? 18.501 9.891 17.111 1.00 19.35 7 SER B N 1
ATOM 913 C CA . SER B 2 8 ? 17.670 10.389 18.199 1.00 19.76 7 SER B CA 1
ATOM 914 C C . SER B 2 8 ? 17.659 11.914 18.215 1.00 19.57 7 SER B C 1
ATOM 915 O O . SER B 2 8 ? 18.644 12.546 17.837 1.00 18.43 7 SER B O 1
ATOM 918 N N . LYS B 2 9 ? 16.573 12.482 18.657 1.00 19.60 8 LYS B N 1
ATOM 919 C CA . LYS B 2 9 ? 16.474 13.885 18.894 1.00 21.06 8 LYS B CA 1
ATOM 920 C C . LYS B 2 9 ? 16.071 14.139 20.317 1.00 21.20 8 LYS B C 1
ATOM 921 O O . LYS B 2 9 ? 15.166 13.548 20.800 1.00 21.41 8 LYS B O 1
ATOM 927 N N . LEU B 2 10 ? 16.758 15.042 20.973 1.00 21.23 9 LEU B N 1
ATOM 928 C CA . LEU B 2 10 ? 16.336 15.545 22.261 1.00 21.44 9 LEU B CA 1
ATOM 929 C C . LEU B 2 10 ? 15.265 16.590 22.163 1.00 21.02 9 LEU B C 1
ATOM 930 O O . LEU B 2 10 ? 15.386 17.518 21.449 1.00 19.89 9 LEU B O 1
ATOM 935 N N . SER B 2 11 ? 14.220 16.407 22.932 1.00 20.36 10 SER B N 1
ATOM 936 C CA . SER B 2 11 ? 12.964 17.015 22.658 1.00 20.98 10 SER B CA 1
ATOM 937 C C . SER B 2 11 ? 12.268 17.397 23.952 1.00 20.39 10 SER B C 1
ATOM 938 O O . SER B 2 11 ? 12.290 16.651 24.886 1.00 20.14 10 SER B O 1
ATOM 941 N N . VAL B 2 12 ? 11.651 18.569 23.963 1.00 19.18 11 VAL B N 1
ATOM 942 C CA . VAL B 2 12 ? 10.693 18.932 24.994 1.00 18.99 11 VAL B CA 1
ATOM 943 C C . VAL B 2 12 ? 9.322 18.790 24.348 1.00 18.34 11 VAL B C 1
ATOM 944 O O . VAL B 2 12 ? 9.119 19.264 23.218 1.00 17.71 11 VAL B O 1
ATOM 948 N N . ILE B 2 13 ? 8.403 18.121 25.051 1.00 17.93 12 ILE B N 1
ATOM 949 C CA . ILE B 2 13 ? 7.044 17.864 24.544 1.00 18.05 12 ILE B CA 1
ATOM 950 C C . ILE B 2 13 ? 5.996 18.597 25.366 1.00 17.66 12 ILE B C 1
ATOM 951 O O . ILE B 2 13 ? 5.922 18.461 26.588 1.00 17.46 12 ILE B O 1
ATOM 956 N N . ARG B 2 14 ? 5.170 19.355 24.673 1.00 16.85 13 ARG B N 1
ATOM 957 C CA . ARG B 2 14 ? 4.122 20.138 25.317 1.00 17.77 13 ARG B CA 1
ATOM 958 C C . ARG B 2 14 ? 2.753 19.785 24.759 1.00 17.25 13 ARG B C 1
ATOM 959 O O . ARG B 2 14 ? 2.612 19.522 23.570 1.00 15.98 13 ARG B O 1
ATOM 967 N N . ASN B 2 15 ? 1.742 19.801 25.628 1.00 17.82 14 ASN B N 1
ATOM 968 C CA . ASN B 2 15 ? 0.372 19.603 25.190 1.00 17.38 14 ASN B CA 1
ATOM 969 C C . ASN B 2 15 ? -0.220 20.921 24.719 1.00 18.44 14 ASN B C 1
ATOM 970 O O . ASN B 2 15 ? 0.470 21.962 24.712 1.00 18.33 14 ASN B O 1
ATOM 975 N N . LEU B 2 16 ? -1.502 20.885 24.398 1.00 20.00 15 LEU B N 1
ATOM 976 C CA . LEU B 2 16 ? -2.270 22.019 23.896 1.00 20.00 15 LEU B CA 1
ATOM 977 C C . LEU B 2 16 ? -2.320 23.149 24.918 1.00 20.00 15 LEU B C 1
ATOM 978 O O . LEU B 2 16 ? -2.517 24.321 24.491 1.00 21.56 15 LEU B O 1
ATOM 983 N N . ASN B 2 17 ? -2.192 22.891 26.187 1.00 21.77 16 ASN B N 1
ATOM 984 C CA . ASN B 2 17 ? -2.187 23.951 27.194 1.00 22.18 16 ASN B CA 1
ATOM 985 C C . ASN B 2 17 ? -0.812 24.560 27.470 1.00 22.25 16 ASN B C 1
ATOM 986 O O . ASN B 2 17 ? -0.665 25.338 28.409 1.00 22.12 16 ASN B O 1
ATOM 991 N N . ASP B 2 18 ? 0.192 24.213 26.665 1.00 22.12 17 ASP B N 1
ATOM 992 C CA . ASP B 2 18 ? 1.556 24.727 26.864 1.00 22.79 17 ASP B CA 1
ATOM 993 C C . ASP B 2 18 ? 2.208 24.142 28.145 1.00 22.71 17 ASP B C 1
ATOM 994 O O . ASP B 2 18 ? 3.175 24.705 28.688 1.00 23.50 17 ASP B O 1
ATOM 999 N N . GLN B 2 19 ? 1.669 23.019 28.625 1.00 21.77 18 GLN B N 1
ATOM 1000 C CA . GLN B 2 19 ? 2.270 22.285 29.748 1.00 21.27 18 GLN B CA 1
ATOM 1001 C C . GLN B 2 19 ? 3.289 21.263 29.236 1.00 20.41 18 GLN B C 1
ATOM 1002 O O . GLN B 2 19 ? 3.097 20.658 28.200 1.00 19.21 18 GLN B O 1
ATOM 1008 N N . VAL B 2 20 ? 4.352 21.072 30.007 1.00 20.05 19 VAL B N 1
ATOM 1009 C CA . VAL B 2 20 ? 5.477 20.250 29.616 1.00 20.14 19 VAL B CA 1
ATOM 1010 C C . VAL B 2 20 ? 5.352 18.849 30.210 1.00 19.87 19 VAL B C 1
ATOM 1011 O O . VAL B 2 20 ? 5.056 18.672 31.406 1.00 18.34 19 VAL B O 1
ATOM 1015 N N . LEU B 2 21 ? 5.551 17.866 29.340 1.00 19.26 20 LEU B N 1
ATOM 1016 C CA . LEU B 2 21 ? 5.580 16.481 29.727 1.00 19.06 20 LEU B CA 1
ATOM 1017 C C . LEU B 2 21 ? 6.821 16.247 30.592 1.00 18.59 20 LEU B C 1
ATOM 1018 O O . LEU B 2 21 ? 7.892 16.781 30.317 1.00 18.03 20 LEU B O 1
ATOM 1023 N N . PHE B 2 22 ? 6.672 15.467 31.652 1.00 18.57 21 PHE B N 1
ATOM 1024 C CA . PHE B 2 22 ? 7.810 15.134 32.500 1.00 18.56 21 PHE B CA 1
ATOM 1025 C C . PHE B 2 22 ? 7.596 13.763 33.113 1.00 18.67 21 PHE B C 1
ATOM 1026 O O . PHE B 2 22 ? 6.462 13.253 33.132 1.00 19.09 21 PHE B O 1
ATOM 1034 N N . ILE B 2 23 ? 8.677 13.150 33.585 1.00 18.53 22 ILE B N 1
ATOM 1035 C CA . ILE B 2 23 ? 8.564 11.891 34.307 1.00 18.89 22 ILE B CA 1
ATOM 1036 C C . ILE B 2 23 ? 8.677 12.209 35.799 1.00 19.62 22 ILE B C 1
ATOM 1037 O O . ILE B 2 23 ? 9.645 12.828 36.251 1.00 19.03 22 ILE B O 1
ATOM 1042 N N . ASP B 2 24 ? 7.645 11.853 36.550 1.00 19.98 23 ASP B N 1
ATOM 1043 C CA . ASP B 2 24 ? 7.562 12.281 37.929 1.00 21.42 23 ASP B CA 1
ATOM 1044 C C . ASP B 2 24 ? 8.295 11.310 38.845 1.00 21.28 23 ASP B C 1
ATOM 1045 O O . ASP B 2 24 ? 8.868 10.319 38.379 1.00 21.01 23 ASP B O 1
ATOM 1050 N N . GLN B 2 25 ? 8.315 11.618 40.131 1.00 22.01 24 GLN B N 1
ATOM 1051 C CA . GLN B 2 25 ? 8.983 10.781 41.119 1.00 22.77 24 GLN B CA 1
ATOM 1052 C C . GLN B 2 25 ? 8.479 9.342 41.153 1.00 22.47 24 GLN B C 1
ATOM 1053 O O . GLN B 2 25 ? 9.153 8.463 41.678 1.00 22.75 24 GLN B O 1
ATOM 1059 N N . GLY B 2 26 ? 7.285 9.105 40.622 1.00 22.00 25 GLY B N 1
ATOM 1060 C CA . GLY B 2 26 ? 6.744 7.761 40.583 1.00 21.48 25 GLY B CA 1
ATOM 1061 C C . GLY B 2 26 ? 6.817 7.133 39.219 1.00 20.79 25 GLY B C 1
ATOM 1062 O O . GLY B 2 26 ? 6.103 6.179 38.948 1.00 21.28 25 GLY B O 1
ATOM 1063 N N . ASN B 2 27 ? 7.703 7.644 38.368 1.00 21.19 26 ASN B N 1
ATOM 1064 C CA . ASN B 2 27 ? 7.799 7.205 36.950 1.00 21.22 26 ASN B CA 1
ATOM 1065 C C . ASN B 2 27 ? 6.478 7.300 36.147 1.00 20.57 26 ASN B C 1
ATOM 1066 O O . ASN B 2 27 ? 6.181 6.452 35.295 1.00 20.06 26 ASN B O 1
ATOM 1071 N N . ARG B 2 28 ? 5.682 8.327 36.433 1.00 19.36 27 ARG B N 1
ATOM 1072 C CA . ARG B 2 28 ? 4.455 8.545 35.680 1.00 18.92 27 ARG B CA 1
ATOM 1073 C C . ARG B 2 28 ? 4.650 9.697 34.703 1.00 18.68 27 ARG B C 1
ATOM 1074 O O . ARG B 2 28 ? 5.273 10.716 35.062 1.00 18.85 27 ARG B O 1
ATOM 1082 N N . PRO B 2 29 ? 4.162 9.538 33.456 1.00 19.31 28 PRO B N 1
ATOM 1083 C CA . PRO B 2 29 ? 4.224 10.664 32.532 1.00 19.07 28 PRO B CA 1
ATOM 1084 C C . PRO B 2 29 ? 3.089 11.642 32.824 1.00 18.93 28 PRO B C 1
ATOM 1085 O O . PRO B 2 29 ? 1.904 11.322 32.664 1.00 19.32 28 PRO B O 1
ATOM 1089 N N . LEU B 2 30 ? 3.480 12.822 33.292 1.00 18.22 29 LEU B N 1
ATOM 1090 C CA . LEU B 2 30 ? 2.584 13.872 33.720 1.00 18.46 29 LEU B CA 1
ATOM 1091 C C . LEU B 2 30 ? 2.927 15.143 32.964 1.00 18.71 29 LEU B C 1
ATOM 1092 O O . LEU B 2 30 ? 3.994 15.219 32.367 1.00 18.53 29 LEU B O 1
ATOM 1097 N N . PHE B 2 31 ? 2.005 16.108 32.967 1.00 18.59 30 PHE B N 1
ATOM 1098 C CA . PHE B 2 31 ? 2.241 17.449 32.412 1.00 19.96 30 PHE B CA 1
ATOM 1099 C C . PHE B 2 31 ? 2.211 18.530 33.488 1.00 21.20 30 PHE B C 1
ATOM 1100 O O . PHE B 2 31 ? 1.358 18.492 34.373 1.00 21.44 30 PHE B O 1
ATOM 1108 N N . GLU B 2 32 ? 3.118 19.503 33.378 1.00 22.63 31 GLU B N 1
ATOM 1109 C CA . GLU B 2 32 ? 3.280 20.574 34.375 1.00 24.93 31 GLU B CA 1
ATOM 1110 C C . GLU B 2 32 ? 3.497 21.945 33.709 1.00 25.22 31 GLU B C 1
ATOM 1111 O O . GLU B 2 32 ? 3.957 22.019 32.569 1.00 25.26 31 GLU B O 1
ATOM 1117 N N . ASP B 2 33 ? 3.181 23.024 34.423 1.00 26.66 32 ASP B N 1
ATOM 1118 C CA . ASP B 2 33 ? 3.536 24.394 33.992 1.00 27.72 32 ASP B CA 1
ATOM 1119 C C . ASP B 2 33 ? 5.047 24.630 34.098 1.00 27.53 32 ASP B C 1
ATOM 1120 O O . ASP B 2 33 ? 5.695 25.090 33.143 1.00 27.77 32 ASP B O 1
ATOM 1125 N N . ALA B 2 43 ? 15.767 20.937 32.239 1.00 35.06 42 ALA B N 1
ATOM 1126 C CA . ALA B 2 43 ? 15.577 20.119 33.422 1.00 34.55 42 ALA B CA 1
ATOM 1127 C C . ALA B 2 43 ? 15.359 18.711 32.934 1.00 34.06 42 ALA B C 1
ATOM 1128 O O . ALA B 2 43 ? 14.571 18.493 32.065 1.00 34.76 42 ALA B O 1
ATOM 1130 N N . PRO B 2 44 ? 16.068 17.765 33.504 1.00 33.16 43 PRO B N 1
ATOM 1131 C CA . PRO B 2 44 ? 16.288 16.479 32.853 1.00 31.81 43 PRO B CA 1
ATOM 1132 C C . PRO B 2 44 ? 15.094 15.539 32.757 1.00 29.87 43 PRO B C 1
ATOM 1133 O O . PRO B 2 44 ? 15.056 14.722 31.867 1.00 29.57 43 PRO B O 1
ATOM 1137 N N . ARG B 2 45 ? 14.152 15.653 33.673 1.00 27.70 44 ARG B N 1
ATOM 1138 C CA . ARG B 2 45 ? 12.961 14.850 33.638 1.00 25.78 44 ARG B CA 1
ATOM 1139 C C . ARG B 2 45 ? 11.949 15.362 32.599 1.00 23.98 44 ARG B C 1
ATOM 1140 O O . ARG B 2 45 ? 10.978 14.762 32.354 1.00 22.66 44 ARG B O 1
ATOM 1148 N N . THR B 2 46 ? 12.253 16.494 32.014 1.00 22.75 45 THR B N 1
ATOM 1149 C CA . THR B 2 46 ? 11.519 17.024 30.910 1.00 22.47 45 THR B CA 1
ATOM 1150 C C . THR B 2 46 ? 12.176 16.864 29.562 1.00 22.26 45 THR B C 1
ATOM 1151 O O . THR B 2 46 ? 11.658 17.297 28.607 1.00 22.56 45 THR B O 1
ATOM 1155 N N . ILE B 2 47 ? 13.343 16.284 29.503 1.00 21.82 46 ILE B N 1
ATOM 1156 C CA . ILE B 2 47 ? 14.026 16.156 28.250 1.00 21.68 46 ILE B CA 1
ATOM 1157 C C . ILE B 2 47 ? 13.759 14.782 27.705 1.00 20.81 46 ILE B C 1
ATOM 1158 O O . ILE B 2 47 ? 14.217 13.825 28.232 1.00 21.35 46 ILE B O 1
ATOM 1163 N N . PHE B 2 48 ? 12.979 14.699 26.660 1.00 19.30 47 PHE B N 1
ATOM 1164 C CA . PHE B 2 48 ? 12.695 13.411 26.072 1.00 18.85 47 PHE B CA 1
ATOM 1165 C C . PHE B 2 48 ? 13.533 13.111 24.852 1.00 18.17 47 PHE B C 1
ATOM 1166 O O . PHE B 2 48 ? 13.885 14.014 24.069 1.00 19.54 47 PHE B O 1
ATOM 1174 N N . ILE B 2 49 ? 13.878 11.843 24.723 1.00 16.65 48 ILE B N 1
ATOM 1175 C CA . ILE B 2 49 ? 14.644 11.347 23.595 1.00 16.25 48 ILE B CA 1
ATOM 1176 C C . ILE B 2 49 ? 13.692 10.657 22.614 1.00 15.78 48 ILE B C 1
ATOM 1177 O O . ILE B 2 49 ? 13.054 9.659 22.950 1.00 15.56 48 ILE B O 1
ATOM 1182 N N . ILE B 2 50 ? 13.527 11.240 21.435 1.00 14.56 49 ILE B N 1
ATOM 1183 C CA . ILE B 2 50 ? 12.679 10.610 20.437 1.00 14.49 49 ILE B CA 1
ATOM 1184 C C . ILE B 2 50 ? 13.662 9.928 19.481 1.00 14.48 49 ILE B C 1
ATOM 1185 O O . ILE B 2 50 ? 14.469 10.597 18.820 1.00 14.25 49 ILE B O 1
ATOM 1190 N N . SER B 2 51 ? 13.611 8.603 19.448 1.00 14.67 50 SER B N 1
ATOM 1191 C CA . SER B 2 51 ? 14.486 7.784 18.600 1.00 15.20 50 SER B CA 1
ATOM 1192 C C . SER B 2 51 ? 13.684 7.271 17.423 1.00 15.69 50 SER B C 1
ATOM 1193 O O . SER B 2 51 ? 12.625 6.686 17.595 1.00 15.12 50 SER B O 1
ATOM 1196 N N . MET B 2 52 ? 14.190 7.516 16.224 1.00 16.37 51 MET B N 1
ATOM 1197 C CA . MET B 2 52 ? 13.507 7.137 15.009 1.00 17.30 51 MET B CA 1
ATOM 1198 C C . MET B 2 52 ? 13.953 5.734 14.629 1.00 16.36 51 MET B C 1
ATOM 1199 O O . MET B 2 52 ? 15.120 5.368 14.820 1.00 16.22 51 MET B O 1
ATOM 1204 N N . TYR B 2 53 ? 13.006 4.936 14.152 1.00 15.20 52 TYR B N 1
ATOM 1205 C CA . TYR B 2 53 ? 13.296 3.545 13.743 1.00 14.85 52 TYR B CA 1
ATOM 1206 C C . TYR B 2 53 ? 12.872 3.360 12.302 1.00 15.27 52 TYR B C 1
ATOM 1207 O O . TYR B 2 53 ? 11.802 3.832 11.911 1.00 15.52 52 TYR B O 1
ATOM 1216 N N . LYS B 2 54 ? 13.727 2.703 11.515 1.00 15.52 53 LYS B N 1
ATOM 1217 C CA . LYS B 2 54 ? 13.353 2.233 10.180 1.00 15.17 53 LYS B CA 1
ATOM 1218 C C . LYS B 2 54 ? 12.564 0.963 10.387 1.00 15.89 53 LYS B C 1
ATOM 1219 O O . LYS B 2 54 ? 12.701 0.316 11.431 1.00 16.17 53 LYS B O 1
ATOM 1225 N N . ASP B 2 55 ? 11.719 0.624 9.415 1.00 16.63 54 ASP B N 1
ATOM 1226 C CA . ASP B 2 55 ? 10.754 -0.493 9.512 1.00 16.90 54 ASP B CA 1
ATOM 1227 C C . ASP B 2 55 ? 10.913 -1.295 8.228 1.00 16.38 54 ASP B C 1
ATOM 1228 O O . ASP B 2 55 ? 11.003 -0.717 7.134 1.00 15.72 54 ASP B O 1
ATOM 1233 N N . SER B 2 56 ? 11.005 -2.612 8.343 1.00 15.55 55 SER B N 1
ATOM 1234 C CA . SER B 2 56 ? 11.075 -3.460 7.154 1.00 16.06 55 SER B CA 1
ATOM 1235 C C . SER B 2 56 ? 9.701 -3.608 6.474 1.00 16.20 55 SER B C 1
ATOM 1236 O O . SER B 2 56 ? 9.613 -4.113 5.353 1.00 16.53 55 SER B O 1
ATOM 1239 N N . GLN B 2 57 ? 8.647 -3.170 7.166 1.00 16.54 56 GLN B N 1
ATOM 1240 C CA . GLN B 2 57 ? 7.305 -3.042 6.624 1.00 18.07 56 GLN B CA 1
ATOM 1241 C C . GLN B 2 57 ? 6.922 -1.563 6.721 1.00 17.53 56 GLN B C 1
ATOM 1242 O O . GLN B 2 57 ? 6.179 -1.167 7.639 1.00 18.14 56 GLN B O 1
ATOM 1248 N N . PRO B 2 58 ? 7.441 -0.723 5.794 1.00 17.07 57 PRO B N 1
ATOM 1249 C CA . PRO B 2 58 ? 7.311 0.733 5.983 1.00 16.39 57 PRO B CA 1
ATOM 1250 C C . PRO B 2 58 ? 5.864 1.201 6.091 1.00 16.51 57 PRO B C 1
ATOM 1251 O O . PRO B 2 58 ? 5.093 0.994 5.172 1.00 15.29 57 PRO B O 1
ATOM 1255 N N . ARG B 2 59 ? 5.514 1.848 7.200 1.00 17.03 58 ARG B N 1
ATOM 1256 C CA . ARG B 2 59 ? 4.135 2.334 7.388 1.00 18.57 58 ARG B CA 1
ATOM 1257 C C . ARG B 2 59 ? 4.070 3.807 7.808 1.00 18.75 58 ARG B C 1
ATOM 1258 O O . ARG B 2 59 ? 3.052 4.458 7.649 1.00 20.02 58 ARG B O 1
ATOM 1266 N N . GLY B 2 60 ? 5.146 4.320 8.369 1.00 18.67 59 GLY B N 1
ATOM 1267 C CA . GLY B 2 60 ? 5.176 5.701 8.819 1.00 19.44 59 GLY B CA 1
ATOM 1268 C C . GLY B 2 60 ? 6.367 5.894 9.725 1.00 19.51 59 GLY B C 1
ATOM 1269 O O . GLY B 2 60 ? 7.128 4.963 9.961 1.00 19.49 59 GLY B O 1
ATOM 1270 N N . MET B 2 61 ? 6.547 7.104 10.236 1.00 19.67 60 MET B N 1
ATOM 1271 C CA . MET B 2 61 ? 7.689 7.326 11.112 1.00 20.55 60 MET B CA 1
ATOM 1272 C C . MET B 2 61 ? 7.540 6.649 12.480 1.00 18.39 60 MET B C 1
ATOM 1273 O O . MET B 2 61 ? 6.792 7.108 13.324 1.00 19.05 60 MET B O 1
ATOM 1278 N N . ALA B 2 62 ? 8.303 5.594 12.704 1.00 17.33 61 ALA B N 1
ATOM 1279 C CA . ALA B 2 62 ? 8.207 4.813 13.910 1.00 16.25 61 ALA B CA 1
ATOM 1280 C C . ALA B 2 62 ? 9.202 5.428 14.926 1.00 16.82 61 ALA B C 1
ATOM 1281 O O . ALA B 2 62 ? 10.352 5.700 14.581 1.00 16.99 61 ALA B O 1
ATOM 1283 N N . VAL B 2 63 ? 8.748 5.667 16.156 1.00 15.72 62 VAL B N 1
ATOM 1284 C CA . VAL B 2 63 ? 9.608 6.213 17.184 1.00 15.20 62 VAL B CA 1
ATOM 1285 C C . VAL B 2 63 ? 9.443 5.527 18.551 1.00 15.11 62 VAL B C 1
ATOM 1286 O O . VAL B 2 63 ? 8.388 4.950 18.854 1.00 14.27 62 VAL B O 1
ATOM 1290 N N . THR B 2 64 ? 10.499 5.593 19.358 1.00 14.66 63 THR B N 1
ATOM 1291 C CA . THR B 2 64 ? 10.391 5.303 20.783 1.00 14.76 63 THR B CA 1
ATOM 1292 C C . THR B 2 64 ? 10.584 6.650 21.495 1.00 14.84 63 THR B C 1
ATOM 1293 O O . THR B 2 64 ? 11.226 7.561 20.959 1.00 14.89 63 THR B O 1
ATOM 1297 N N . ILE B 2 65 ? 10.032 6.756 22.700 1.00 14.31 64 ILE B N 1
ATOM 1298 C CA . ILE B 2 65 ? 10.170 7.961 23.501 1.00 14.41 64 ILE B CA 1
ATOM 1299 C C . ILE B 2 65 ? 10.749 7.551 24.843 1.00 14.09 64 ILE B C 1
ATOM 1300 O O . ILE B 2 65 ? 10.179 6.734 25.543 1.00 13.69 64 ILE B O 1
ATOM 1305 N N . SER B 2 66 ? 11.901 8.101 25.182 1.00 13.57 65 SER B N 1
ATOM 1306 C CA . SER B 2 66 ? 12.589 7.707 26.392 1.00 13.22 65 SER B CA 1
ATOM 1307 C C . SER B 2 66 ? 13.120 8.933 27.119 1.00 13.26 65 SER B C 1
ATOM 1308 O O . SER B 2 66 ? 13.127 10.040 26.572 1.00 13.14 65 SER B O 1
ATOM 1311 N N . VAL B 2 67 ? 13.569 8.737 28.334 1.00 13.68 66 VAL B N 1
ATOM 1312 C CA . VAL B 2 67 ? 13.948 9.813 29.204 1.00 14.39 66 VAL B CA 1
ATOM 1313 C C . VAL B 2 67 ? 14.990 9.318 30.224 1.00 16.17 66 VAL B C 1
ATOM 1314 O O . VAL B 2 67 ? 14.869 8.253 30.778 1.00 15.43 66 VAL B O 1
ATOM 1318 N N . LYS B 2 68 ? 16.015 10.133 30.448 1.00 17.86 67 LYS B N 1
ATOM 1319 C CA . LYS B 2 68 ? 17.085 9.783 31.375 1.00 20.45 67 LYS B CA 1
ATOM 1320 C C . LYS B 2 68 ? 16.947 10.545 32.689 1.00 21.72 67 LYS B C 1
ATOM 1321 O O . LYS B 2 68 ? 17.228 11.742 32.755 1.00 22.60 67 LYS B O 1
ATOM 1327 N N . SER B 2 69 ? 16.512 9.845 33.731 1.00 23.48 68 SER B N 1
ATOM 1328 C CA . SER B 2 69 ? 16.356 10.448 35.049 1.00 24.81 68 SER B CA 1
ATOM 1329 C C . SER B 2 69 ? 16.907 9.538 36.141 1.00 25.25 68 SER B C 1
ATOM 1330 O O . SER B 2 69 ? 16.150 8.972 36.931 1.00 25.56 68 SER B O 1
ATOM 1333 N N . GLU B 2 70 ? 18.228 9.400 36.180 1.00 25.57 69 GLU B N 1
ATOM 1334 C CA . GLU B 2 70 ? 18.869 8.389 37.011 1.00 25.66 69 GLU B CA 1
ATOM 1335 C C . GLU B 2 70 ? 18.924 6.959 36.483 1.00 25.67 69 GLU B C 1
ATOM 1336 O O . GLU B 2 70 ? 19.685 6.131 36.984 1.00 26.13 69 GLU B O 1
ATOM 1342 N N . LYS B 2 71 ? 18.113 6.677 35.469 1.00 25.25 70 LYS B N 1
ATOM 1343 C CA . LYS B 2 71 ? 18.339 5.540 34.613 1.00 25.04 70 LYS B CA 1
ATOM 1344 C C . LYS B 2 71 ? 17.454 5.856 33.451 1.00 24.91 70 LYS B C 1
ATOM 1345 O O . LYS B 2 71 ? 16.716 6.794 33.497 1.00 24.95 70 LYS B O 1
ATOM 1351 N N . ILE B 2 72 ? 17.518 5.058 32.411 1.00 24.86 71 ILE B N 1
ATOM 1352 C CA . ILE B 2 72 ? 16.744 5.364 31.214 1.00 24.36 71 ILE B CA 1
ATOM 1353 C C . ILE B 2 72 ? 15.393 4.659 31.235 1.00 23.63 71 ILE B C 1
ATOM 1354 O O . ILE B 2 72 ? 15.320 3.441 31.403 1.00 23.02 71 ILE B O 1
ATOM 1359 N N . SER B 2 73 ? 14.325 5.431 31.063 1.00 22.54 72 SER B N 1
ATOM 1360 C CA . SER B 2 73 ? 12.981 4.873 30.980 1.00 22.09 72 SER B CA 1
ATOM 1361 C C . SER B 2 73 ? 12.373 5.128 29.607 1.00 21.43 72 SER B C 1
ATOM 1362 O O . SER B 2 73 ? 12.532 6.222 29.026 1.00 20.58 72 SER B O 1
ATOM 1365 N N . THR B 2 74 ? 11.664 4.112 29.115 1.00 20.77 73 THR B N 1
ATOM 1366 C CA . THR B 2 74 ? 11.050 4.108 27.789 1.00 20.88 73 THR B CA 1
ATOM 1367 C C . THR B 2 74 ? 9.523 4.020 27.899 1.00 19.81 73 THR B C 1
ATOM 1368 O O . THR B 2 74 ? 8.978 3.187 28.639 1.00 19.29 73 THR B O 1
ATOM 1372 N N . LEU B 2 75 ? 8.848 4.906 27.180 1.00 18.49 74 LEU B N 1
ATOM 1373 C CA . LEU B 2 75 ? 7.392 4.918 27.155 1.00 18.89 74 LEU B CA 1
ATOM 1374 C C . LEU B 2 75 ? 6.820 3.664 26.506 1.00 18.59 74 LEU B C 1
ATOM 1375 O O . LEU B 2 75 ? 7.337 3.175 25.503 1.00 17.40 74 LEU B O 1
ATOM 1380 N N . SER B 2 76 ? 5.790 3.121 27.150 1.00 18.36 75 SER B N 1
ATOM 1381 C CA . SER B 2 76 ? 5.136 1.907 26.728 1.00 19.16 75 SER B CA 1
ATOM 1382 C C . SER B 2 76 ? 3.597 2.062 26.688 1.00 19.23 75 SER B C 1
ATOM 1383 O O . SER B 2 76 ? 3.007 2.764 27.519 1.00 18.71 75 SER B O 1
ATOM 1386 N N . SER B 2 77 ? 2.963 1.411 25.724 1.00 19.67 76 SER B N 1
ATOM 1387 C CA . SER B 2 77 ? 1.498 1.355 25.677 1.00 21.10 76 SER B CA 1
ATOM 1388 C C . SER B 2 77 ? 0.953 -0.044 26.030 1.00 21.60 76 SER B C 1
ATOM 1389 O O . SER B 2 77 ? -0.185 -0.385 25.678 1.00 22.01 76 SER B O 1
ATOM 1392 N N . GLU B 2 78 ? 1.740 -0.816 26.754 1.00 22.02 77 GLU B N 1
ATOM 1393 C CA . GLU B 2 78 ? 1.390 -2.164 27.137 1.00 23.12 77 GLU B CA 1
ATOM 1394 C C . GLU B 2 78 ? 0.098 -2.183 27.931 1.00 23.89 77 GLU B C 1
ATOM 1395 O O . GLU B 2 78 ? -0.096 -1.407 28.814 1.00 23.68 77 GLU B O 1
ATOM 1401 N N . ASN B 2 79 ? -0.787 -3.110 27.578 1.00 24.59 78 ASN B N 1
ATOM 1402 C CA . ASN B 2 79 ? -2.066 -3.248 28.264 1.00 25.74 78 ASN B CA 1
ATOM 1403 C C . ASN B 2 79 ? -2.954 -2.021 28.080 1.00 25.22 78 ASN B C 1
ATOM 1404 O O . ASN B 2 79 ? -3.859 -1.774 28.876 1.00 24.13 78 ASN B O 1
ATOM 1409 N N . LYS B 2 80 ? -2.688 -1.257 27.026 1.00 25.27 79 LYS B N 1
ATOM 1410 C CA . LYS B 2 80 ? -3.508 -0.099 26.693 1.00 25.37 79 LYS B CA 1
ATOM 1411 C C . LYS B 2 80 ? -3.400 0.981 27.765 1.00 25.30 79 LYS B C 1
ATOM 1412 O O . LYS B 2 80 ? -4.140 1.964 27.746 1.00 25.78 79 LYS B O 1
ATOM 1418 N N . ILE B 2 81 ? -2.473 0.790 28.698 1.00 24.87 80 ILE B N 1
ATOM 1419 C CA . ILE B 2 81 ? -2.079 1.853 29.615 1.00 25.13 80 ILE B CA 1
ATOM 1420 C C . ILE B 2 81 ? -0.712 2.420 29.247 1.00 24.87 80 ILE B C 1
ATOM 1421 O O . ILE B 2 81 ? 0.203 1.677 28.890 1.00 24.98 80 ILE B O 1
ATOM 1426 N N . ILE B 2 82 ? -0.580 3.739 29.336 1.00 24.90 81 ILE B N 1
ATOM 1427 C CA . ILE B 2 82 ? 0.718 4.397 29.160 1.00 23.80 81 ILE B CA 1
ATOM 1428 C C . ILE B 2 82 ? 1.518 4.342 30.465 1.00 23.89 81 ILE B C 1
ATOM 1429 O O . ILE B 2 82 ? 1.019 4.714 31.526 1.00 23.17 81 ILE B O 1
ATOM 1434 N N . SER B 2 83 ? 2.757 3.863 30.373 1.00 23.09 82 SER B N 1
ATOM 1435 C CA . SER B 2 83 ? 3.673 3.856 31.505 1.00 23.18 82 SER B CA 1
ATOM 1436 C C . SER B 2 83 ? 5.108 3.921 31.000 1.00 22.57 82 SER B C 1
ATOM 1437 O O . SER B 2 83 ? 5.352 3.842 29.803 1.00 22.62 82 SER B O 1
ATOM 1440 N N . PHE B 2 84 ? 6.047 4.078 31.899 1.00 21.94 83 PHE B N 1
ATOM 1441 C CA . PHE B 2 84 ? 7.437 3.943 31.586 1.00 22.04 83 PHE B CA 1
ATOM 1442 C C . PHE B 2 84 ? 7.947 2.582 31.984 1.00 22.71 83 PHE B C 1
ATOM 1443 O O . PHE B 2 84 ? 7.559 2.055 32.968 1.00 23.20 83 PHE B O 1
ATOM 1451 N N . LYS B 2 85 ? 8.782 1.999 31.156 1.00 23.31 84 LYS B N 1
ATOM 1452 C CA . LYS B 2 85 ? 9.558 0.817 31.461 1.00 24.26 84 LYS B CA 1
ATOM 1453 C C . LYS B 2 85 ? 11.032 1.150 31.604 1.00 24.29 84 LYS B C 1
ATOM 1454 O O . LYS B 2 85 ? 11.562 1.924 30.854 1.00 23.17 84 LYS B O 1
ATOM 1460 N N . GLU B 2 86 ? 11.701 0.531 32.562 1.00 24.68 85 GLU B N 1
ATOM 1461 C CA . GLU B 2 86 ? 13.120 0.768 32.754 1.00 24.98 85 GLU B CA 1
ATOM 1462 C C . GLU B 2 86 ? 13.999 -0.001 31.795 1.00 25.88 85 GLU B C 1
ATOM 1463 O O . GLU B 2 86 ? 14.315 -1.127 32.035 1.00 25.49 85 GLU B O 1
ATOM 1469 N N . MET B 2 87 ? 14.366 0.632 30.691 1.00 26.53 86 MET B N 1
ATOM 1470 C CA . MET B 2 87 ? 15.053 -0.042 29.614 1.00 28.25 86 MET B CA 1
ATOM 1471 C C . MET B 2 87 ? 15.535 0.959 28.606 1.00 27.33 86 MET B C 1
ATOM 1472 O O . MET B 2 87 ? 14.943 1.970 28.446 1.00 27.08 86 MET B O 1
ATOM 1477 N N . ASN B 2 88 ? 16.615 0.656 27.923 1.00 27.33 87 ASN B N 1
ATOM 1478 C CA . ASN B 2 88 ? 17.030 1.423 26.764 1.00 27.51 87 ASN B CA 1
ATOM 1479 C C . ASN B 2 88 ? 16.281 0.998 25.528 1.00 26.98 87 ASN B C 1
ATOM 1480 O O . ASN B 2 88 ? 16.242 -0.130 25.232 1.00 27.15 87 ASN B O 1
ATOM 1485 N N . PRO B 2 89 ? 15.754 1.918 24.754 1.00 26.62 88 PRO B N 1
ATOM 1486 C CA . PRO B 2 89 ? 15.295 1.527 23.436 1.00 26.07 88 PRO B CA 1
ATOM 1487 C C . PRO B 2 89 ? 16.331 0.742 22.638 1.00 25.01 88 PRO B C 1
ATOM 1488 O O . PRO B 2 89 ? 17.394 1.222 22.364 1.00 25.50 88 PRO B O 1
ATOM 1492 N N . PRO B 2 90 ? 15.996 -0.471 22.283 1.00 24.47 89 PRO B N 1
ATOM 1493 C CA . PRO B 2 90 ? 16.977 -1.405 21.718 1.00 23.50 89 PRO B CA 1
ATOM 1494 C C . PRO B 2 90 ? 17.344 -1.061 20.279 1.00 22.90 89 PRO B C 1
ATOM 1495 O O . PRO B 2 90 ? 16.575 -0.393 19.603 1.00 22.44 89 PRO B O 1
ATOM 1499 N N . ASP B 2 91 ? 18.500 -1.535 19.821 1.00 22.71 90 ASP B N 1
ATOM 1500 C CA . ASP B 2 91 ? 18.937 -1.321 18.449 1.00 22.99 90 ASP B CA 1
ATOM 1501 C C . ASP B 2 91 ? 18.043 -2.000 17.402 1.00 22.43 90 ASP B C 1
ATOM 1502 O O . ASP B 2 91 ? 17.898 -1.486 16.299 1.00 21.21 90 ASP B O 1
ATOM 1507 N N . ASN B 2 92 ? 17.453 -3.148 17.747 1.00 22.24 91 ASN B N 1
ATOM 1508 C CA . ASN B 2 92 ? 16.448 -3.803 16.886 1.00 23.10 91 ASN B CA 1
ATOM 1509 C C . ASN B 2 92 ? 15.227 -4.276 17.653 1.00 23.69 91 ASN B C 1
ATOM 1510 O O . ASN B 2 92 ? 15.352 -4.802 18.755 1.00 23.29 91 ASN B O 1
ATOM 1515 N N . ILE B 2 93 ? 14.053 -4.094 17.053 1.00 24.40 92 ILE B N 1
ATOM 1516 C CA . ILE B 2 93 ? 12.801 -4.599 17.620 1.00 26.05 92 ILE B CA 1
ATOM 1517 C C . ILE B 2 93 ? 12.200 -5.600 16.622 1.00 26.88 92 ILE B C 1
ATOM 1518 O O . ILE B 2 93 ? 11.831 -5.226 15.516 1.00 26.45 92 ILE B O 1
ATOM 1523 N N . LYS B 2 94 ? 12.128 -6.870 17.018 1.00 27.81 93 LYS B N 1
ATOM 1524 C CA . LYS B 2 94 ? 11.762 -7.952 16.096 1.00 29.37 93 LYS B CA 1
ATOM 1525 C C . LYS B 2 94 ? 10.259 -8.087 15.820 1.00 30.17 93 LYS B C 1
ATOM 1526 O O . LYS B 2 94 ? 9.850 -8.808 14.909 1.00 31.25 93 LYS B O 1
ATOM 1532 N N . ASP B 2 95 ? 9.442 -7.444 16.620 1.00 31.26 94 ASP B N 1
ATOM 1533 C CA . ASP B 2 95 ? 8.006 -7.565 16.527 1.00 31.31 94 ASP B CA 1
ATOM 1534 C C . ASP B 2 95 ? 7.523 -6.671 15.398 1.00 31.44 94 ASP B C 1
ATOM 1535 O O . ASP B 2 95 ? 8.127 -5.667 15.112 1.00 31.77 94 ASP B O 1
ATOM 1540 N N . THR B 2 96 ? 6.432 -7.029 14.758 1.00 30.60 95 THR B N 1
ATOM 1541 C CA . THR B 2 96 ? 5.780 -6.152 13.805 1.00 30.20 95 THR B CA 1
ATOM 1542 C C . THR B 2 96 ? 5.061 -4.940 14.441 1.00 29.57 95 THR B C 1
ATOM 1543 O O . THR B 2 96 ? 5.047 -3.866 13.903 1.00 29.30 95 THR B O 1
ATOM 1547 N N . LYS B 2 97 ? 4.448 -5.182 15.578 1.00 28.77 96 LYS B N 1
ATOM 1548 C CA . LYS B 2 97 ? 3.871 -4.185 16.433 1.00 28.45 96 LYS B CA 1
ATOM 1549 C C . LYS B 2 97 ? 4.679 -4.209 17.711 1.00 27.48 96 LYS B C 1
ATOM 1550 O O . LYS B 2 97 ? 5.094 -5.241 18.154 1.00 28.05 96 LYS B O 1
ATOM 1556 N N . SER B 2 98 ? 4.866 -3.076 18.332 1.00 25.66 97 SER B N 1
ATOM 1557 C CA . SER B 2 98 ? 5.606 -3.038 19.588 1.00 24.51 97 SER B CA 1
ATOM 1558 C C . SER B 2 98 ? 4.966 -2.052 20.561 1.00 23.49 97 SER B C 1
ATOM 1559 O O . SER B 2 98 ? 4.508 -0.976 20.157 1.00 22.29 97 SER B O 1
ATOM 1562 N N . ASP B 2 99 ? 4.925 -2.439 21.838 1.00 22.16 98 ASP B N 1
ATOM 1563 C CA . ASP B 2 99 ? 4.416 -1.590 22.921 1.00 21.44 98 ASP B CA 1
ATOM 1564 C C . ASP B 2 99 ? 5.222 -0.299 23.139 1.00 19.24 98 ASP B C 1
ATOM 1565 O O . ASP B 2 99 ? 4.734 0.647 23.766 1.00 18.81 98 ASP B O 1
ATOM 1570 N N . ILE B 2 100 ? 6.453 -0.267 22.642 1.00 17.80 99 ILE B N 1
ATOM 1571 C CA . ILE B 2 100 ? 7.317 0.914 22.808 1.00 17.42 99 ILE B CA 1
ATOM 1572 C C . ILE B 2 100 ? 7.470 1.736 21.523 1.00 17.41 99 ILE B C 1
ATOM 1573 O O . ILE B 2 100 ? 8.074 2.816 21.550 1.00 18.45 99 ILE B O 1
ATOM 1578 N N . ILE B 2 101 ? 6.899 1.250 20.422 1.00 17.36 100 ILE B N 1
ATOM 1579 C CA . ILE B 2 101 ? 6.888 1.996 19.153 1.00 17.17 100 ILE B CA 1
ATOM 1580 C C . ILE B 2 101 ? 5.590 2.778 18.942 1.00 17.24 100 ILE B C 1
ATOM 1581 O O . ILE B 2 101 ? 4.475 2.240 19.103 1.00 16.91 100 ILE B O 1
ATOM 1586 N N . PHE B 2 102 ? 5.751 4.054 18.606 1.00 16.22 101 PHE B N 1
ATOM 1587 C CA . PHE B 2 102 ? 4.632 4.908 18.248 1.00 17.16 101 PHE B CA 1
ATOM 1588 C C . PHE B 2 102 ? 4.869 5.425 16.846 1.00 16.69 101 PHE B C 1
ATOM 1589 O O . PHE B 2 102 ? 6.017 5.655 16.471 1.00 17.54 101 PHE B O 1
ATOM 1597 N N . PHE B 2 103 ? 3.811 5.603 16.065 1.00 16.41 102 PHE B N 1
ATOM 1598 C CA . PHE B 2 103 ? 3.970 6.285 14.777 1.00 16.81 102 PHE B CA 1
ATOM 1599 C C . PHE B 2 103 ? 3.704 7.767 14.964 1.00 17.32 102 PHE B C 1
ATOM 1600 O O . PHE B 2 103 ? 2.613 8.166 15.360 1.00 17.33 102 PHE B O 1
ATOM 1608 N N . GLN B 2 104 ? 4.712 8.584 14.676 1.00 16.93 103 GLN B N 1
ATOM 1609 C CA . GLN B 2 104 ? 4.595 10.029 14.828 1.00 17.72 103 GLN B CA 1
ATOM 1610 C C . GLN B 2 104 ? 4.152 10.687 13.525 1.00 17.65 103 GLN B C 1
ATOM 1611 O O . GLN B 2 104 ? 4.723 10.432 12.465 1.00 17.76 103 GLN B O 1
ATOM 1617 N N . ARG B 2 105 ? 3.131 11.533 13.613 1.00 18.05 104 ARG B N 1
ATOM 1618 C CA . ARG B 2 105 ? 2.614 12.233 12.443 1.00 19.05 104 ARG B CA 1
ATOM 1619 C C . ARG B 2 105 ? 2.478 13.728 12.711 1.00 17.79 104 ARG B C 1
ATOM 1620 O O . ARG B 2 105 ? 2.298 14.150 13.854 1.00 15.70 104 ARG B O 1
ATOM 1628 N N . SER B 2 106 ? 2.565 14.525 11.651 1.00 17.51 105 SER B N 1
ATOM 1629 C CA . SER B 2 106 ? 1.926 15.835 11.623 1.00 18.66 105 SER B CA 1
ATOM 1630 C C . SER B 2 106 ? 0.420 15.720 11.834 1.00 18.04 105 SER B C 1
ATOM 1631 O O . SER B 2 106 ? -0.227 14.828 11.285 1.00 18.47 105 SER B O 1
ATOM 1634 N N . VAL B 2 107 ? -0.132 16.627 12.633 1.00 17.47 106 VAL B N 1
ATOM 1635 C CA . VAL B 2 107 ? 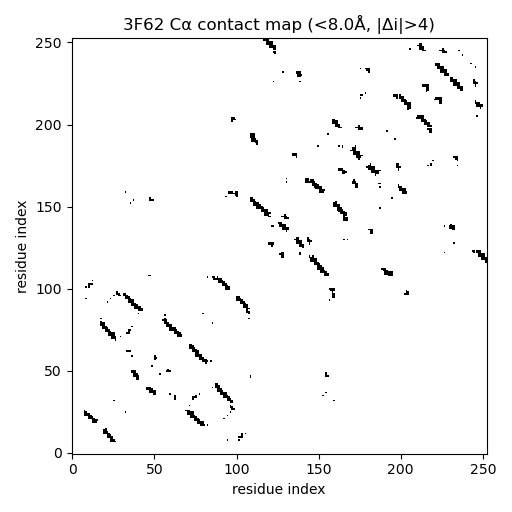-1.572 16.669 12.866 1.00 17.69 106 VAL B CA 1
ATOM 1636 C C . VAL B 2 107 ? -2.265 17.319 11.664 1.00 17.26 106 VAL B C 1
ATOM 1637 O O . VAL B 2 107 ? -1.895 18.427 11.291 1.00 16.32 106 VAL B O 1
ATOM 1641 N N . PRO B 2 108 ? -3.265 16.626 11.062 1.00 17.96 107 PRO B N 1
ATOM 1642 C CA . PRO B 2 108 ? -4.138 17.228 10.020 1.00 18.43 107 PRO B CA 1
ATOM 1643 C C . PRO B 2 108 ? -4.717 18.574 10.482 1.00 18.77 107 PRO B C 1
ATOM 1644 O O . PRO B 2 108 ? -5.342 18.637 11.543 1.00 18.02 107 PRO B O 1
ATOM 1648 N N . GLY B 2 109 ? -4.488 19.637 9.705 1.00 18.79 108 GLY B N 1
ATOM 1649 C CA . GLY B 2 109 ? -4.978 20.991 10.022 1.00 18.10 108 GLY B CA 1
ATOM 1650 C C . GLY B 2 109 ? -4.203 21.800 11.067 1.00 17.97 108 GLY B C 1
ATOM 1651 O O . GLY B 2 109 ? -4.521 22.954 11.316 1.00 17.17 108 GLY B O 1
ATOM 1652 N N . HIS B 2 110 ? -3.189 21.182 11.678 1.00 16.95 109 HIS B N 1
ATOM 1653 C CA . HIS B 2 110 ? -2.382 21.799 12.730 1.00 16.86 109 HIS B CA 1
ATOM 1654 C C . HIS B 2 110 ? -0.962 21.412 12.422 1.00 15.89 109 HIS B C 1
ATOM 1655 O O . HIS B 2 110 ? -0.351 20.601 13.097 1.00 14.86 109 HIS B O 1
ATOM 1662 N N . ASP B 2 111 ? -0.457 22.015 11.361 1.00 16.08 110 ASP B N 1
ATOM 1663 C CA . ASP B 2 111 ? 0.666 21.476 10.622 1.00 16.51 110 ASP B CA 1
ATOM 1664 C C . ASP B 2 111 ? 1.997 21.583 11.367 1.00 16.97 110 ASP B C 1
ATOM 1665 O O . ASP B 2 111 ? 2.951 20.920 10.984 1.00 18.83 110 ASP B O 1
ATOM 1670 N N . ASN B 2 112 ? 2.050 22.405 12.403 1.00 16.47 111 ASN B N 1
ATOM 1671 C CA . ASN B 2 112 ? 3.157 22.421 13.321 1.00 17.01 111 ASN B CA 1
ATOM 1672 C C . ASN B 2 112 ? 3.083 21.571 14.567 1.00 16.96 111 ASN B C 1
ATOM 1673 O O . ASN B 2 112 ? 3.894 21.704 15.413 1.00 18.37 111 ASN B O 1
ATOM 1678 N N . LYS B 2 113 ? 2.060 20.764 14.679 1.00 15.61 112 LYS B N 1
ATOM 1679 C CA . LYS B 2 113 ? 1.810 19.918 15.852 1.00 15.65 112 LYS B CA 1
ATOM 1680 C C . LYS B 2 113 ? 1.994 18.448 15.482 1.00 15.29 112 LYS B C 1
ATOM 1681 O O . LYS B 2 113 ? 1.886 18.088 14.296 1.00 12.94 112 LYS B O 1
ATOM 1687 N N . MET B 2 114 ? 2.279 17.620 16.493 1.00 15.67 113 MET B N 1
ATOM 1688 C CA . MET B 2 114 ? 2.478 16.159 16.331 1.00 17.18 113 MET B CA 1
ATOM 1689 C C . MET B 2 114 ? 1.426 15.333 17.049 1.00 16.94 113 MET B C 1
ATOM 1690 O O . MET B 2 114 ? 0.854 15.789 18.025 1.00 16.65 113 MET B O 1
ATOM 1695 N N . GLN B 2 115 ? 1.183 14.122 16.547 1.00 16.25 114 GLN B N 1
ATOM 1696 C CA . GLN B 2 115 ? 0.400 13.103 17.238 1.00 17.17 114 GLN B CA 1
ATOM 1697 C C . GLN B 2 115 ? 1.189 11.784 17.156 1.00 17.03 114 GLN B C 1
ATOM 1698 O O . GLN B 2 115 ? 1.995 11.567 16.228 1.00 17.34 114 GLN B O 1
ATOM 1704 N N . PHE B 2 116 ? 0.963 10.928 18.144 1.00 16.34 115 PHE B N 1
ATOM 1705 C CA . PHE B 2 116 ? 1.692 9.683 18.295 1.00 15.84 115 PHE B CA 1
ATOM 1706 C C . PHE B 2 116 ? 0.692 8.530 18.413 1.00 16.54 115 PHE B C 1
ATOM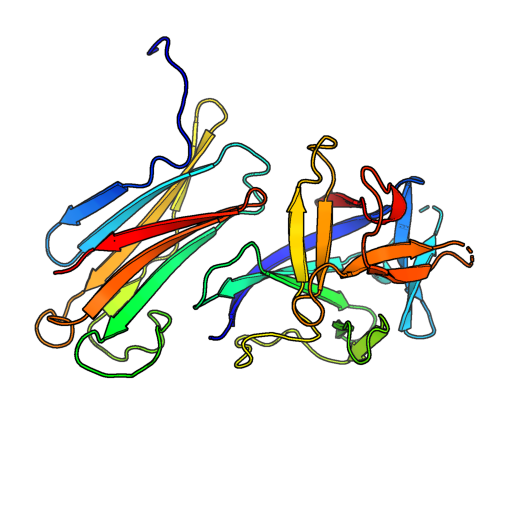 1707 O O . PHE B 2 116 ? -0.001 8.426 19.419 1.00 15.89 115 PHE B O 1
ATOM 1715 N N . GLU B 2 117 ? 0.620 7.689 17.383 1.00 15.60 116 GLU B N 1
ATOM 1716 C CA . GLU B 2 117 ? -0.260 6.516 17.400 1.00 16.59 116 GLU B CA 1
ATOM 1717 C C . GLU B 2 117 ? 0.469 5.292 17.925 1.00 16.74 116 GLU B C 1
ATOM 1718 O O . GLU B 2 117 ? 1.581 5.022 17.506 1.00 16.96 116 GLU B O 1
ATOM 1724 N N . SER B 2 118 ? -0.160 4.552 18.832 1.00 16.99 117 SER B N 1
ATOM 1725 C CA . SER B 2 118 ? 0.398 3.311 19.331 1.00 17.50 117 SER B CA 1
ATOM 1726 C C . SER B 2 118 ? 0.539 2.332 18.164 1.00 17.81 117 SER B C 1
ATOM 1727 O O . SER B 2 118 ? -0.421 2.118 17.411 1.00 18.32 117 SER B O 1
ATOM 1730 N N . SER B 2 119 ? 1.714 1.739 17.985 1.00 16.66 118 SER B N 1
ATOM 1731 C CA . SER B 2 119 ? 1.816 0.698 16.973 1.00 17.59 118 SER B CA 1
ATOM 1732 C C . SER B 2 119 ? 1.081 -0.575 17.410 1.00 17.97 118 SER B C 1
ATOM 1733 O O . SER B 2 119 ? 0.678 -1.365 16.570 1.00 18.55 118 SER B O 1
ATOM 1736 N N . SER B 2 120 ? 0.885 -0.739 18.705 1.00 18.89 119 SER B N 1
ATOM 1737 C CA . SER B 2 120 ? 0.239 -1.921 19.252 1.00 20.56 119 SER B CA 1
ATOM 1738 C C . SER B 2 120 ? -1.281 -1.900 19.114 1.00 21.24 119 SER B C 1
ATOM 1739 O O . SER B 2 120 ? -1.881 -2.914 18.940 1.00 20.96 119 SER B O 1
ATOM 1742 N N . TYR B 2 121 ? -1.869 -0.711 19.199 1.00 21.93 120 TYR B N 1
ATOM 1743 C CA . TYR B 2 121 ? -3.320 -0.576 19.237 1.00 22.36 120 TYR B CA 1
ATOM 1744 C C . TYR B 2 121 ? -3.802 0.483 18.250 1.00 22.40 120 TYR B C 1
ATOM 1745 O O . TYR B 2 121 ? -3.901 1.662 18.590 1.00 21.90 120 TYR B O 1
ATOM 1754 N N . GLU B 2 122 ? -4.100 0.054 17.028 1.00 22.17 121 GLU B N 1
ATOM 1755 C CA . GLU B 2 122 ? -4.339 0.980 15.928 1.00 22.09 121 GLU B CA 1
ATOM 1756 C C . GLU B 2 122 ? -5.408 2.005 16.292 1.00 21.27 121 GLU B C 1
ATOM 1757 O O . GLU B 2 122 ? -6.457 1.657 16.834 1.00 20.86 121 GLU B O 1
ATOM 1763 N N . GLY B 2 123 ? -5.134 3.270 15.991 1.00 19.76 122 GLY B N 1
ATOM 1764 C CA . GLY B 2 123 ? -6.114 4.325 16.169 1.00 19.19 122 GLY B CA 1
ATOM 1765 C C . GLY B 2 123 ? -6.196 4.805 17.605 1.00 18.65 122 GLY B C 1
ATOM 1766 O O . GLY B 2 123 ? -7.051 5.621 17.950 1.00 18.10 122 GLY B O 1
ATOM 1767 N N . TYR B 2 124 ? -5.302 4.295 18.446 1.00 17.41 123 TYR B N 1
ATOM 1768 C CA . TYR B 2 124 ? -5.118 4.837 19.800 1.00 17.40 123 TYR B CA 1
ATOM 1769 C C . TYR B 2 124 ? -3.904 5.773 19.830 1.00 17.00 123 TYR B C 1
ATOM 1770 O O . TYR B 2 124 ? -2.863 5.435 19.289 1.00 17.08 123 TYR B O 1
ATOM 1779 N N . PHE B 2 125 ? -4.040 6.903 20.510 1.00 16.75 124 PHE B N 1
ATOM 1780 C CA . PHE B 2 125 ? -3.070 7.984 20.479 1.00 17.72 124 PHE B CA 1
ATOM 1781 C C . PHE B 2 125 ? -2.660 8.377 21.884 1.00 18.14 124 PHE B C 1
ATOM 1782 O O . PHE B 2 125 ? -3.461 8.269 22.800 1.00 18.27 124 PHE B O 1
ATOM 1790 N N . LEU B 2 126 ? -1.407 8.815 22.052 1.00 17.94 125 LEU B N 1
ATOM 1791 C CA . LEU B 2 126 ? -1.033 9.554 23.241 1.00 17.10 125 LEU B CA 1
ATOM 1792 C C . LEU B 2 126 ? -1.920 10.802 23.347 1.00 17.30 125 LEU B C 1
ATOM 1793 O O . LEU B 2 126 ? -2.177 11.501 22.357 1.00 16.82 125 LEU B O 1
ATOM 1798 N N . ALA B 2 127 ? -2.393 11.070 24.552 1.00 17.96 126 ALA B N 1
ATOM 1799 C CA . ALA B 2 127 ? -3.282 12.188 24.782 1.00 17.65 126 ALA B CA 1
ATOM 1800 C C . ALA B 2 127 ? -3.013 12.773 26.156 1.00 18.55 126 ALA B C 1
ATOM 1801 O O . ALA B 2 127 ? -2.612 12.062 27.080 1.00 18.00 126 ALA B O 1
ATOM 1803 N N . SER B 2 128 ? -3.236 14.073 26.281 1.00 19.29 127 SER B N 1
ATOM 1804 C CA . SER B 2 128 ? -3.198 14.730 27.565 1.00 20.71 127 SER B CA 1
ATOM 1805 C C . SER B 2 128 ? -4.618 14.683 28.169 1.00 21.65 127 SER B C 1
ATOM 1806 O O . SER B 2 128 ? -5.611 15.045 27.503 1.00 21.91 127 SER B O 1
ATOM 1809 N N . GLU B 2 129 ? -4.708 14.240 29.419 1.00 22.90 128 GLU B N 1
ATOM 1810 C CA . GLU B 2 129 ? -5.994 14.107 30.093 1.00 23.76 128 GLU B CA 1
ATOM 1811 C C . GLU B 2 129 ? -5.942 14.693 31.500 1.00 24.60 128 GLU B C 1
ATOM 1812 O O . GLU B 2 129 ? -5.027 14.403 32.271 1.00 25.28 128 GLU B O 1
ATOM 1818 N N . LYS B 2 130 ? -6.930 15.519 31.828 1.00 24.93 129 LYS B N 1
ATOM 1819 C CA . LYS B 2 130 ? -6.906 16.290 33.066 1.00 25.69 129 LYS B CA 1
ATOM 1820 C C . LYS B 2 130 ? -7.618 15.548 34.192 1.00 25.95 129 LYS B C 1
ATOM 1821 O O . LYS B 2 130 ? -8.319 14.564 33.954 1.00 26.26 129 LYS B O 1
ATOM 1827 N N . LEU B 2 134 ? -4.324 16.373 38.635 1.00 25.03 133 LEU B N 1
ATOM 1828 C CA . LEU B 2 134 ? -3.300 15.818 37.768 1.00 24.65 133 LEU B CA 1
ATOM 1829 C C . LEU B 2 134 ? -3.566 16.107 36.287 1.00 24.26 133 LEU B C 1
ATOM 1830 O O . LEU B 2 134 ? -4.670 16.146 35.891 1.00 25.00 133 LEU B O 1
ATOM 1835 N N . PHE B 2 135 ? -2.503 16.302 35.513 1.00 23.61 134 PHE B N 1
ATOM 1836 C CA . PHE B 2 135 ? -2.580 16.177 34.062 1.00 22.80 134 PHE B CA 1
ATOM 1837 C C . PHE B 2 135 ? -1.762 14.989 33.567 1.00 21.68 134 PHE B C 1
ATOM 1838 O O . PHE B 2 135 ? -0.537 14.972 33.689 1.00 20.87 134 PHE B O 1
ATOM 1846 N N . LYS B 2 136 ? -2.447 13.997 33.007 1.00 20.65 135 LYS B N 1
ATOM 1847 C CA . LYS B 2 136 ? -1.810 12.740 32.636 1.00 20.36 135 LYS B CA 1
ATOM 1848 C C . LYS B 2 136 ? -1.612 12.646 31.126 1.00 19.00 135 LYS B C 1
ATOM 1849 O O . LYS B 2 136 ? -2.458 13.091 30.351 1.00 19.47 135 LYS B O 1
ATOM 1855 N N . LEU B 2 137 ? -0.489 12.064 30.717 1.00 17.89 136 LEU B N 1
ATOM 1856 C CA . LEU B 2 137 ? -0.415 11.353 29.446 1.00 16.94 136 LEU B CA 1
ATOM 1857 C C . LEU B 2 137 ? -1.171 10.030 29.510 1.00 17.41 136 LEU B C 1
ATOM 1858 O O . LEU B 2 137 ? -0.865 9.168 30.333 1.00 17.68 136 LEU B O 1
ATOM 1863 N N . ILE B 2 138 ? -2.160 9.877 28.635 1.00 18.37 137 ILE B N 1
ATOM 1864 C CA . ILE B 2 138 ? -2.943 8.637 28.565 1.00 19.24 137 ILE B CA 1
ATOM 1865 C C . ILE B 2 138 ? -2.974 8.102 27.135 1.00 19.36 137 ILE B C 1
ATOM 1866 O O . ILE B 2 138 ? -2.475 8.756 26.233 1.00 19.58 137 ILE B O 1
ATOM 1871 N N . LEU B 2 139 ? -3.558 6.923 26.948 1.00 20.40 138 LEU B N 1
ATOM 1872 C CA . LEU B 2 139 ? -3.725 6.354 25.616 1.00 21.38 138 LEU B CA 1
ATOM 1873 C C . LEU B 2 139 ? -5.195 6.328 25.208 1.00 22.06 138 LEU B C 1
ATOM 1874 O O . LEU B 2 139 ? -6.052 5.881 25.969 1.00 22.07 138 LEU B O 1
ATOM 1879 N N . LYS B 2 140 ? -5.477 6.810 24.002 1.00 22.72 139 LYS B N 1
ATOM 1880 C CA . LYS B 2 140 ? -6.811 7.293 23.664 1.00 23.79 139 LYS B CA 1
ATOM 1881 C C . LYS B 2 140 ? -7.150 6.998 22.206 1.00 23.98 139 LYS B C 1
ATOM 1882 O O . LYS B 2 140 ? -6.672 7.677 21.298 1.00 23.16 139 LYS B O 1
ATOM 1888 N N . LYS B 2 141 ? -7.978 5.981 21.991 1.00 24.13 140 LYS B N 1
ATOM 1889 C CA . LYS B 2 141 ? -8.798 5.902 20.788 1.00 25.13 140 LYS B CA 1
ATOM 1890 C C . LYS B 2 141 ? -9.281 7.284 20.359 1.00 24.88 140 LYS B C 1
ATOM 1891 O O . LYS B 2 141 ? -9.940 7.987 21.124 1.00 25.16 140 LYS B O 1
ATOM 1897 N N . GLU B 2 142 ? -8.948 7.666 19.130 1.00 24.66 141 GLU B N 1
ATOM 1898 C CA . GLU B 2 142 ? -9.476 8.868 18.544 1.00 25.58 141 GLU B CA 1
ATOM 1899 C C . GLU B 2 142 ? -10.830 8.645 17.902 1.00 25.35 141 GLU B C 1
ATOM 1900 O O . GLU B 2 142 ? -10.965 7.860 17.014 1.00 25.50 141 GLU B O 1
ATOM 1906 N N . ASP B 2 143 ? -11.818 9.349 18.410 1.00 25.63 142 ASP B N 1
ATOM 1907 C CA . ASP B 2 143 ? -13.242 9.058 18.210 1.00 26.34 142 ASP B CA 1
ATOM 1908 C C . ASP B 2 143 ? -13.823 10.259 17.473 1.00 25.90 142 ASP B C 1
ATOM 1909 O O . ASP B 2 143 ? -14.913 10.225 17.008 1.00 24.39 142 ASP B O 1
ATOM 1914 N N . GLU B 2 144 ? -13.037 11.327 17.390 1.00 26.32 143 GLU B N 1
ATOM 1915 C CA . GLU B 2 144 ? -13.552 12.627 16.974 1.00 27.68 143 GLU B CA 1
ATOM 1916 C C . GLU B 2 144 ? -12.489 13.430 16.232 1.00 27.84 143 GLU B C 1
ATOM 1917 O O . GLU B 2 144 ? -11.314 13.413 16.600 1.00 27.90 143 GLU B O 1
ATOM 1923 N N . LEU B 2 145 ? -12.909 14.131 15.184 1.00 28.69 144 LEU B N 1
ATOM 1924 C CA . LEU B 2 145 ? -12.003 14.976 14.414 1.00 29.26 144 LEU B CA 1
ATOM 1925 C C . LEU B 2 145 ? -11.659 16.252 15.174 1.00 29.24 144 LEU B C 1
ATOM 1926 O O . LEU B 2 145 ? -12.533 16.891 15.760 1.00 29.63 144 LEU B O 1
ATOM 1931 N N . GLY B 2 146 ? -10.382 16.618 15.159 1.00 29.40 145 GLY B N 1
ATOM 1932 C CA . GLY B 2 146 ? -9.932 17.845 15.790 1.00 28.91 145 GLY B CA 1
ATOM 1933 C C . GLY B 2 146 ? -9.895 17.739 17.302 1.00 28.07 145 GLY B C 1
ATOM 1934 O O . GLY B 2 146 ? -10.086 18.729 18.008 1.00 28.67 145 GLY B O 1
ATOM 1935 N N . ASP B 2 147 ? -9.647 16.532 17.800 1.00 26.60 146 ASP B N 1
ATOM 1936 C CA . ASP B 2 147 ? -9.448 16.319 19.225 1.00 25.11 146 ASP B CA 1
ATOM 1937 C C . ASP B 2 147 ? -8.087 16.904 19.602 1.00 23.32 146 ASP B C 1
ATOM 1938 O O . ASP B 2 147 ? -7.048 16.351 19.278 1.00 23.45 146 ASP B O 1
ATOM 1943 N N . ARG B 2 148 ? -8.096 18.007 20.305 1.00 21.76 147 ARG B N 1
ATOM 1944 C CA . ARG B 2 148 ? -6.886 18.709 20.616 1.00 20.99 147 ARG B CA 1
ATOM 1945 C C . ARG B 2 148 ? -6.003 18.013 21.618 1.00 19.94 147 ARG B C 1
ATOM 1946 O O . ARG B 2 148 ? -4.841 18.234 21.676 1.00 19.66 147 ARG B O 1
ATOM 1954 N N . SER B 2 149 ? -6.597 17.152 22.401 1.00 19.35 148 SER B N 1
ATOM 1955 C CA . SER B 2 149 ? -5.869 16.474 23.473 1.00 18.46 148 SER B CA 1
ATOM 1956 C C . SER B 2 149 ? -4.786 15.519 22.954 1.00 18.07 148 SER B C 1
ATOM 1957 O O . SER B 2 149 ? -3.826 15.256 23.662 1.00 17.63 148 SER B O 1
ATOM 1960 N N . ILE B 2 150 ? -4.913 15.048 21.708 1.00 17.79 149 ILE B N 1
ATOM 1961 C CA . ILE B 2 150 ? -3.890 14.205 21.088 1.00 18.30 149 ILE B CA 1
ATOM 1962 C C . ILE B 2 150 ? -2.807 14.987 20.298 1.00 18.73 149 ILE B C 1
ATOM 1963 O O . ILE B 2 150 ? -1.970 14.382 19.630 1.00 18.52 149 ILE B O 1
ATOM 1968 N N . MET B 2 151 ? -2.839 16.315 20.371 1.00 18.33 150 MET B N 1
ATOM 1969 C CA . MET B 2 151 ? -1.925 17.179 19.602 1.00 18.42 150 MET B CA 1
ATOM 1970 C C . MET B 2 151 ? -0.812 17.681 20.505 1.00 18.21 150 MET B C 1
ATOM 1971 O O . MET B 2 151 ? -1.070 18.067 21.640 1.00 18.30 150 MET B O 1
ATOM 1976 N N . PHE B 2 152 ? 0.419 17.643 20.012 1.00 17.30 151 PHE B N 1
ATOM 1977 C CA . PHE B 2 152 ? 1.588 18.052 20.805 1.00 16.84 151 PHE B CA 1
ATOM 1978 C C . PHE B 2 152 ? 2.520 18.981 20.051 1.00 16.74 151 PHE B C 1
ATOM 1979 O O . PHE B 2 152 ? 2.724 18.839 18.841 1.00 15.22 151 PHE B O 1
ATOM 1987 N N . THR B 2 153 ? 3.119 19.895 20.805 1.00 16.66 152 THR B N 1
ATOM 1988 C CA . THR B 2 153 ? 4.226 20.703 20.330 1.00 18.36 152 THR B CA 1
ATOM 1989 C C . THR B 2 153 ? 5.508 19.970 20.735 1.00 18.44 152 THR B C 1
ATOM 1990 O O . THR B 2 153 ? 5.743 19.676 21.916 1.00 18.10 152 THR B O 1
ATOM 1994 N N . VAL B 2 154 ? 6.341 19.675 19.742 1.00 18.87 153 VAL B N 1
ATOM 1995 C CA . VAL B 2 154 ? 7.598 18.975 19.979 1.00 19.87 153 VAL B CA 1
ATOM 1996 C C . VAL B 2 154 ? 8.793 19.868 19.666 1.00 20.68 153 VAL B C 1
ATOM 1997 O O . VAL B 2 154 ? 9.160 20.046 18.504 1.00 20.61 153 VAL B O 1
ATOM 2001 N N . GLN B 2 155 ? 9.398 20.427 20.709 1.00 22.16 154 GLN B N 1
ATOM 2002 C CA . GLN B 2 155 ? 10.394 21.479 20.544 1.00 24.00 154 GLN B CA 1
ATOM 2003 C C . GLN B 2 155 ? 11.808 20.913 20.602 1.00 24.63 154 GLN B C 1
ATOM 2004 O O . GLN B 2 155 ? 12.115 20.066 21.442 1.00 23.57 154 GLN B O 1
ATOM 2010 N N . ASN B 2 156 ? 12.667 21.385 19.704 1.00 25.75 155 ASN B N 1
ATOM 2011 C CA . ASN B 2 156 ? 14.040 20.901 19.628 1.00 27.69 155 ASN B CA 1
ATOM 2012 C C . ASN B 2 156 ? 14.911 21.460 20.748 1.00 27.59 155 ASN B C 1
ATOM 2013 O O . ASN B 2 156 ? 14.972 22.672 20.953 1.00 28.20 155 ASN B O 1
ATOM 2018 N N . GLU B 2 157 ? 15.582 20.569 21.470 1.00 20.00 156 GLU B N 1
ATOM 2019 C CA . GLU B 2 157 ? 16.640 20.963 22.368 1.00 20.00 156 GLU B CA 1
ATOM 2020 C C . GLU B 2 157 ? 18.035 20.830 21.757 1.00 20.00 156 GLU B C 1
ATOM 2021 O O . GLU B 2 157 ? 18.395 19.812 21.185 1.00 20.00 156 GLU B O 1
#

Solvent-accessible surface area: 13115 Å² total; per-residue (Å²): 118,85,194,119,164,89,143,57,33,92,25,68,21,80,83,57,114,42,52,8,59,0,26,4,14,7,102,39,44,35,70,5,4,19,4,4,0,4,1,48,27,80,148,53,139,79,96,30,58,0,4,96,79,17,51,128,18,15,73,38,58,154,42,91,112,64,92,121,74,59,38,5,28,0,126,15,30,0,36,2,102,58,70,129,88,0,52,99,36,64,0,11,0,0,1,2,20,1,91,17,46,33,124,102,78,34,122,92,29,35,0,2,63,58,135,57,42,90,1,12,5,65,4,64,90,96,13,16,3,35,0,15,175,46,84,123,8,15,7,69,161,98,96,75,18,39,0,36,0,2,6,1,13,2,9,85,26,87,10,2,0,0,0,1,3,0,136,16,155,143,50,8,0,0,0,0,79,115,91,115,13,46,23,63,142,62,92,6,47,106,62,10,177,82,58,120,8,39,12,0,0,26,1,96,7,5,98,80,67,89,94,57,3,15,2,38,1,8,16,60,141,17,47,18,5,0,13,74,185,136,54,89,5,36,22,72,91,55,128,124,170,46,19,126,19,2,11,3,37,19,77,98,123

Foldseek 3Di:
DDPDDDDWQPWDWDDDVQKIKIKGKDQPPVVAKAKAKWKDQPPDPDDIDGQVPLDPQKDKDGWDWDDDPRMIMIMIMIGRRPCVVCQRMKMKMWMQGPVGIDIDIDHD/DKKFWDDKFWKWKAAPVRWTWFQDPVQFTATHVPQRRIKIWIWIDAPPDDATKTWIWGDDPAIWTWFCPPNWTGTDGDDDDRMGGDNFGRRIWGWDQAVPNRQKIWTHHSNDGQWTFFFDDNTHGGIGRDPDHPPRRRIMHIDGD

Sequence (253 aa):
GAMVETKCPNLDIVTSSGEFHCSGCVEHMPEFSYMYWLAKDMKSDEDTKFIEHLGDGINEDETVRTTDGGITTLRKVLHVTDTNKFAHYRFTCVLTTLDGVSKKNIWLGYFGKLESKLSVIRNLNDQVLFIDQGNRPLFEDAPRTIFIISMYKDSQPRGMAVTISVKSEKISTLSSENKIISFKEMNPPDNIKDTKSDIIFFQRSVPGHDNKMQFESSSYEGYFLASEKLFKLILKKEDELGDRSIMFTVQNE

Nearest PDB structures (foldseek):
  3f62-assembly1_A  TM=1.009E+00  e=9.832E-21  Ectromelia virus
  5g64-assembly1_A  TM=6.946E-01  e=1.290E-02  Homo sapiens
  8xx0-assembly1_A-2  TM=6.491E-01  e=7.138E-03  Mus musculus
  4j4p-assembly1_B  TM=6.822E-01  e=1.437E-02  Homo sapiens
  5lgj-assembly1_A  TM=6.525E-01  e=1.689E-02  Homo sapiens

InterPro domains:
  IPR008791 Orthopoxvirus interleukin 18 binding [PF05566] (1-122)
  IPR013783 Immunoglobulin-like fold [G3DSA:2.60.40.10] (18-125)

Secondary structure (DSSP, 8-state):
---SPPPS---EEEEETTEEEEEEEE-SSTTS-EEEEEEEETTS-PPPEEGGGS-TTEEEPPPEEEEETTEEEEEEEEEE--TTTTTTEEEEEEEEETTEEEEEEE--/--EEEEEEEEEEEE-TTSPEEEE-TTS-EEEE--GGG-EEEEEEEESS--SEEEEEEEESSSEEEEE-GGG--EEEESPPPSEE-SSS-TT-EEEEEETTEEEEEEEEESSSTTEEEEEE---EEEEEE--STT-GGG-BEEEE-

CATH classification: 2.60.40.10